Protein AF-A0A4Q4ZV40-F1 (afdb_monomer)

Secondary structure (DSSP, 8-state):
----------------------S-SSS-HHHHHHHHH-TTT---HHHHHHHHHHHHHHHHHHHHHHHHHHHHHHHHHHHHHHHHHHHHHHHHHHHHHHHHHHHHHHHHHHHHHHHHHHHHHHHHHHHHHHHHHHHHHHHHHTSS-EEE-TTT--EEE--SS-SEEE-TTT--EEESSS--

Structure (mmCIF, N/CA/C/O backbone):
data_AF-A0A4Q4ZV40-F1
#
_entry.id   AF-A0A4Q4ZV40-F1
#
loop_
_atom_site.group_PDB
_atom_site.id
_atom_site.type_symbol
_atom_site.label_atom_id
_atom_site.label_alt_id
_atom_site.label_comp_id
_atom_site.label_asym_id
_atom_site.label_entity_id
_atom_site.label_seq_id
_atom_site.pdbx_PDB_ins_code
_atom_site.Cartn_x
_atom_site.Cartn_y
_atom_site.Cartn_z
_atom_site.occupancy
_atom_site.B_iso_or_equiv
_atom_site.auth_seq_id
_atom_site.auth_comp_id
_atom_site.auth_asym_id
_atom_site.auth_atom_id
_atom_site.pdbx_PDB_model_num
ATOM 1 N N . MET A 1 1 ? 81.309 -34.470 -60.841 1.00 40.38 1 MET A N 1
ATOM 2 C CA . MET A 1 1 ? 80.761 -34.974 -62.120 1.00 40.38 1 MET A CA 1
ATOM 3 C C . MET A 1 1 ? 79.857 -33.870 -62.657 1.00 40.38 1 MET A C 1
ATOM 5 O O . MET A 1 1 ? 78.761 -33.722 -62.154 1.00 40.38 1 MET A O 1
ATOM 9 N N . ALA A 1 2 ? 80.341 -32.856 -63.375 1.00 39.78 2 ALA A N 1
ATOM 10 C CA . ALA A 1 2 ? 80.921 -32.890 -64.719 1.00 39.78 2 ALA A CA 1
ATOM 11 C C . ALA A 1 2 ? 80.023 -33.636 -65.720 1.00 39.78 2 ALA A C 1
ATOM 13 O O . ALA A 1 2 ? 80.095 -34.856 -65.804 1.00 39.78 2 ALA A O 1
ATOM 14 N N . ALA A 1 3 ? 79.218 -32.881 -66.470 1.00 41.50 3 ALA A N 1
ATOM 15 C CA . ALA A 1 3 ? 78.830 -33.213 -67.836 1.00 41.50 3 ALA A CA 1
ATOM 16 C C . ALA A 1 3 ? 78.533 -31.905 -68.584 1.00 41.50 3 ALA A C 1
ATOM 18 O O . ALA A 1 3 ? 77.548 -31.215 -68.331 1.00 41.50 3 ALA A O 1
ATOM 19 N N . THR A 1 4 ? 79.467 -31.545 -69.453 1.00 41.47 4 THR A N 1
ATOM 20 C CA . THR A 1 4 ? 79.393 -30.477 -70.442 1.00 41.47 4 THR A CA 1
ATOM 21 C C . THR A 1 4 ? 78.754 -30.985 -71.736 1.00 41.47 4 THR A C 1
ATOM 23 O O . THR A 1 4 ? 78.962 -32.135 -72.111 1.00 41.47 4 THR A O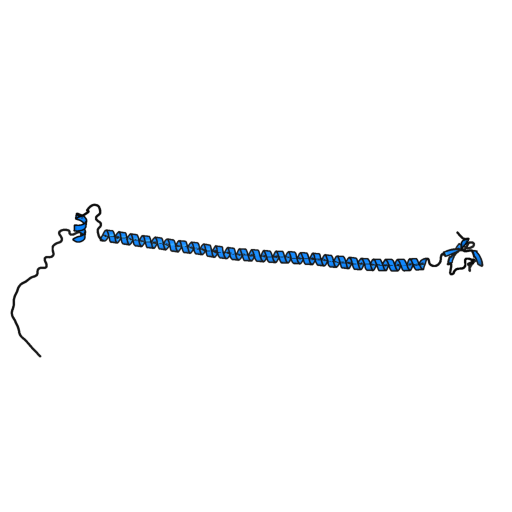 1
ATOM 26 N N . HIS A 1 5 ? 78.088 -30.061 -72.441 1.00 37.94 5 HIS A N 1
ATOM 27 C CA . HIS A 1 5 ? 78.061 -29.849 -73.902 1.00 37.94 5 HIS A CA 1
ATOM 28 C C . HIS A 1 5 ? 76.679 -29.830 -74.563 1.00 37.94 5 HIS A C 1
ATOM 30 O O . HIS A 1 5 ? 75.875 -30.740 -74.414 1.00 37.94 5 HIS A O 1
ATOM 36 N N . GLY A 1 6 ? 76.481 -28.797 -75.393 1.00 36.59 6 GLY A N 1
ATOM 37 C CA . GLY A 1 6 ? 75.431 -28.748 -76.410 1.00 36.59 6 GLY A CA 1
ATOM 38 C C . GLY A 1 6 ? 75.025 -27.329 -76.803 1.00 36.59 6 GLY A C 1
ATOM 39 O O . GLY A 1 6 ? 74.000 -26.835 -76.361 1.00 36.59 6 GLY A O 1
ATOM 40 N N . ARG A 1 7 ? 75.851 -26.659 -77.612 1.00 41.09 7 ARG A N 1
ATOM 41 C CA . ARG A 1 7 ? 75.606 -25.332 -78.206 1.00 41.09 7 ARG A CA 1
ATOM 42 C C . ARG A 1 7 ? 74.766 -25.482 -79.483 1.00 41.09 7 ARG A C 1
ATOM 44 O O . ARG A 1 7 ? 75.042 -26.415 -80.225 1.00 41.09 7 ARG A O 1
ATOM 51 N N . PHE A 1 8 ? 73.876 -24.519 -79.748 1.00 33.66 8 PHE A N 1
ATOM 52 C CA . PHE A 1 8 ? 73.509 -23.894 -81.043 1.00 33.66 8 PHE A CA 1
ATOM 53 C C . PHE A 1 8 ? 72.000 -23.677 -81.203 1.00 33.66 8 PHE A C 1
ATOM 55 O O . PHE A 1 8 ? 71.210 -24.595 -81.037 1.00 33.66 8 PHE A O 1
ATOM 62 N N . GLY A 1 9 ? 71.631 -22.458 -81.605 1.00 36.81 9 GLY A N 1
ATOM 63 C CA . GLY A 1 9 ? 70.280 -22.134 -82.058 1.00 36.81 9 GLY A CA 1
ATOM 64 C C . GLY A 1 9 ? 69.857 -20.726 -81.674 1.00 36.81 9 GLY A C 1
ATOM 65 O O . GLY A 1 9 ? 69.008 -20.543 -80.813 1.00 36.81 9 GLY A O 1
ATOM 66 N N . THR A 1 10 ? 70.471 -19.725 -82.300 1.00 45.34 10 THR A N 1
ATOM 67 C CA . THR A 1 10 ? 69.934 -18.365 -82.360 1.00 45.34 10 THR A CA 1
ATOM 68 C C . THR A 1 10 ? 68.520 -18.404 -82.933 1.00 45.34 10 THR A C 1
ATOM 70 O O . THR A 1 10 ? 68.354 -18.835 -84.073 1.00 45.34 10 THR A O 1
ATOM 73 N N . ASN A 1 11 ? 67.525 -17.886 -82.217 1.00 40.12 11 ASN A N 1
ATOM 74 C CA . ASN A 1 11 ? 66.497 -17.123 -82.907 1.00 40.12 11 ASN A CA 1
ATOM 75 C C . ASN A 1 11 ? 65.969 -15.997 -82.022 1.00 40.12 11 ASN A C 1
ATOM 77 O O . ASN A 1 11 ? 65.335 -16.204 -80.991 1.00 40.12 11 ASN A O 1
ATOM 81 N N . THR A 1 12 ? 66.320 -14.797 -82.459 1.00 46.78 12 THR A N 1
ATOM 82 C CA . THR A 1 12 ? 65.751 -13.512 -82.095 1.00 46.78 12 THR A CA 1
ATOM 83 C C . THR A 1 12 ? 64.242 -13.556 -82.289 1.00 46.78 12 THR A C 1
ATOM 85 O O . THR A 1 12 ? 63.738 -13.467 -83.404 1.00 46.78 12 THR A O 1
ATOM 88 N N . GLY A 1 13 ? 63.528 -13.707 -81.187 1.00 37.66 13 GLY A N 1
ATOM 89 C CA . GLY A 1 13 ? 62.105 -13.450 -81.097 1.00 37.66 13 GLY A CA 1
ATOM 90 C C . GLY A 1 13 ? 61.897 -12.662 -79.826 1.00 37.66 13 GLY A C 1
ATOM 91 O O . GLY A 1 13 ? 61.481 -13.217 -78.814 1.00 37.66 13 GLY A O 1
ATOM 92 N N . THR A 1 14 ? 62.276 -11.385 -79.853 1.00 44.59 14 THR A N 1
ATOM 93 C CA . THR A 1 14 ? 61.714 -10.388 -78.949 1.00 44.59 14 THR A CA 1
ATOM 94 C C . THR A 1 14 ? 60.209 -10.469 -79.142 1.00 44.59 14 THR A C 1
ATOM 96 O O . THR A 1 14 ? 59.660 -9.857 -80.054 1.00 44.59 14 THR A O 1
ATOM 99 N N . ASN A 1 15 ? 59.542 -11.290 -78.328 1.00 44.59 15 ASN A N 1
ATOM 100 C CA . ASN A 1 15 ? 58.106 -11.194 -78.144 1.00 44.59 15 ASN A CA 1
ATOM 101 C C . ASN A 1 15 ? 57.907 -9.938 -77.301 1.00 44.59 15 ASN A C 1
ATOM 103 O O . ASN A 1 15 ? 57.723 -9.981 -76.084 1.00 44.59 15 ASN A O 1
ATOM 107 N N . GLU A 1 16 ? 58.140 -8.818 -77.985 1.00 45.84 16 GLU A N 1
ATOM 108 C CA . GLU A 1 16 ? 57.752 -7.476 -77.634 1.00 45.84 16 GLU A CA 1
ATOM 109 C C . GLU A 1 16 ? 56.272 -7.619 -77.333 1.00 45.84 16 GLU A C 1
ATOM 111 O O . GLU A 1 16 ? 55.424 -7.722 -78.217 1.00 45.84 16 GLU A O 1
ATOM 116 N N . SER A 1 17 ? 55.988 -7.804 -76.047 1.00 48.69 17 SER A N 1
ATOM 117 C CA . SER A 1 17 ? 54.648 -7.662 -75.532 1.00 48.69 17 SER A CA 1
ATOM 118 C C . SER A 1 17 ? 54.341 -6.213 -75.838 1.00 48.69 17 SER A C 1
ATOM 120 O O . SER A 1 17 ? 54.805 -5.333 -75.115 1.00 48.69 17 SER A O 1
ATOM 122 N N . ILE A 1 18 ? 53.702 -5.973 -76.987 1.00 48.16 18 ILE A N 1
ATOM 123 C CA . ILE A 1 18 ? 53.129 -4.688 -77.343 1.00 48.16 18 ILE A CA 1
ATOM 124 C C . ILE A 1 18 ? 52.239 -4.383 -76.148 1.00 48.16 18 ILE A C 1
ATOM 126 O O . ILE A 1 18 ? 51.153 -4.944 -76.003 1.00 48.16 18 ILE A O 1
ATOM 130 N N . ARG A 1 19 ? 52.755 -3.573 -75.218 1.00 52.62 19 ARG A N 1
ATOM 131 C CA . ARG A 1 19 ? 51.913 -2.822 -74.310 1.00 52.62 19 ARG A CA 1
ATOM 132 C C . ARG A 1 19 ? 51.100 -1.986 -75.273 1.00 52.62 19 ARG A C 1
ATOM 134 O O . ARG A 1 19 ? 51.622 -1.032 -75.835 1.00 52.62 19 ARG A O 1
ATOM 141 N N . LEU A 1 20 ? 49.888 -2.453 -75.565 1.00 56.03 20 LEU A N 1
ATOM 142 C CA . LEU A 1 20 ? 48.830 -1.618 -76.093 1.00 56.03 20 LEU A CA 1
ATOM 143 C C . LEU A 1 20 ? 48.801 -0.424 -75.146 1.00 56.03 20 LEU A C 1
ATOM 145 O O . LEU A 1 20 ? 48.359 -0.552 -74.007 1.00 56.03 20 LEU A O 1
ATOM 149 N N . GLU A 1 21 ? 49.434 0.666 -75.569 1.00 57.00 21 GLU A N 1
ATOM 150 C CA . GLU A 1 21 ? 49.345 1.943 -74.887 1.00 57.00 21 GLU A CA 1
ATOM 151 C C . GLU A 1 21 ? 47.857 2.265 -74.861 1.00 57.00 21 GLU A C 1
ATOM 153 O O . GLU A 1 21 ? 47.213 2.408 -75.903 1.00 57.00 21 GLU A O 1
ATOM 158 N N . SER A 1 22 ? 47.289 2.226 -73.660 1.00 53.25 22 SER A N 1
ATOM 159 C CA . SER A 1 22 ? 45.897 2.555 -73.416 1.00 53.25 22 SER A CA 1
ATOM 160 C C . SER A 1 22 ? 45.656 3.964 -73.945 1.00 53.25 22 SER A C 1
ATOM 162 O O . SER A 1 22 ? 46.262 4.920 -73.474 1.00 53.25 22 SER A O 1
ATOM 164 N N . TRP A 1 23 ? 44.795 4.099 -74.958 1.00 66.88 23 TRP A N 1
ATOM 165 C CA . TRP A 1 23 ? 44.481 5.398 -75.568 1.00 66.88 23 TRP A CA 1
ATOM 166 C C . TRP A 1 23 ? 43.712 6.328 -74.608 1.00 66.88 23 TRP A C 1
ATOM 168 O O . TRP A 1 23 ? 43.606 7.530 -74.842 1.00 66.88 23 TRP A O 1
ATOM 178 N N . HIS A 1 24 ? 43.216 5.774 -73.502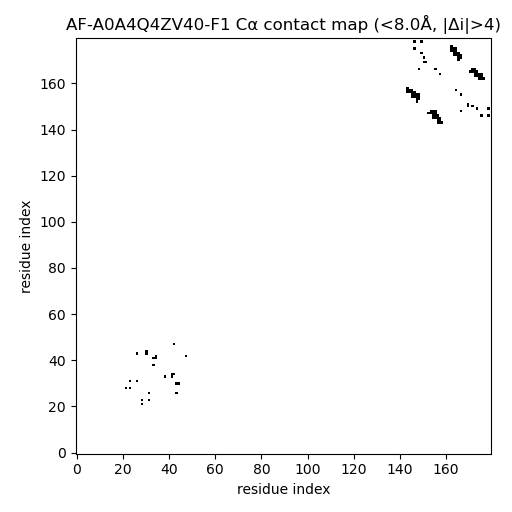 1.00 61.69 24 HIS A N 1
ATOM 179 C CA . HIS A 1 24 ? 42.689 6.493 -72.353 1.00 61.69 24 HIS A CA 1
ATOM 180 C C . HIS A 1 24 ? 43.605 6.240 -71.139 1.00 61.69 24 HIS A C 1
ATOM 182 O O . HIS A 1 24 ? 43.790 5.107 -70.705 1.00 61.69 24 HIS A O 1
ATOM 188 N N . ASP A 1 25 ? 44.190 7.301 -70.583 1.00 64.88 25 ASP A N 1
ATOM 189 C CA . ASP A 1 25 ? 45.096 7.209 -69.422 1.00 64.88 25 ASP A CA 1
ATOM 190 C C . ASP A 1 25 ? 44.352 7.213 -68.073 1.00 64.88 25 ASP A C 1
ATOM 192 O O . ASP A 1 25 ? 44.915 6.848 -67.044 1.00 64.88 25 ASP A O 1
ATOM 196 N N . GLU A 1 26 ? 43.084 7.634 -68.059 1.00 68.12 26 GLU A N 1
ATOM 197 C CA . GLU A 1 26 ? 42.333 7.905 -66.822 1.00 68.12 26 GLU A CA 1
ATOM 198 C C . GLU A 1 26 ? 41.391 6.768 -66.395 1.00 68.12 26 GLU A C 1
ATOM 200 O O . GLU A 1 26 ? 40.908 6.771 -65.264 1.00 68.12 26 GLU A O 1
ATOM 205 N N . TYR A 1 27 ? 41.155 5.790 -67.274 1.00 74.50 27 TYR A N 1
ATOM 206 C CA . TYR A 1 27 ? 40.227 4.677 -67.055 1.00 74.50 27 TYR A CA 1
ATOM 207 C C . TYR A 1 27 ? 40.857 3.356 -67.478 1.00 74.50 27 TYR A C 1
ATOM 209 O O . TYR A 1 27 ? 41.731 3.323 -68.346 1.00 74.50 27 TYR A O 1
ATOM 217 N N . THR A 1 28 ? 40.400 2.252 -66.895 1.00 81.06 28 THR A N 1
ATOM 218 C CA . THR A 1 28 ? 40.688 0.929 -67.465 1.00 81.06 28 THR A CA 1
ATOM 219 C C . THR A 1 28 ? 39.939 0.749 -68.794 1.00 81.06 28 THR A C 1
ATOM 221 O O . THR A 1 28 ? 38.965 1.455 -69.057 1.00 81.06 28 THR A O 1
ATOM 224 N N . CYS A 1 29 ? 40.384 -0.169 -69.664 1.00 79.56 29 CYS A N 1
ATOM 225 C CA . CYS A 1 29 ? 39.727 -0.389 -70.966 1.00 79.56 29 CYS A CA 1
ATOM 226 C C . CYS A 1 29 ? 38.240 -0.731 -70.808 1.00 79.56 29 CYS A C 1
ATOM 228 O O . CYS A 1 29 ? 37.404 -0.194 -71.527 1.00 79.56 29 CYS A O 1
ATOM 230 N N . ASP A 1 30 ? 37.912 -1.534 -69.798 1.00 79.62 30 ASP A N 1
ATOM 231 C CA . ASP A 1 30 ? 36.541 -1.952 -69.502 1.00 79.62 30 ASP A CA 1
ATOM 232 C C . ASP A 1 30 ? 35.676 -0.791 -68.962 1.00 79.62 30 ASP A C 1
ATOM 234 O O . ASP A 1 30 ? 3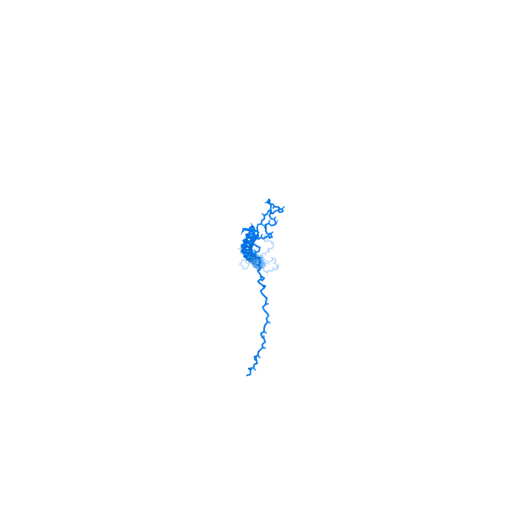4.485 -0.679 -69.278 1.00 79.62 30 ASP A O 1
ATOM 238 N N . GLU A 1 31 ? 36.270 0.118 -68.181 1.00 83.50 31 GLU A N 1
ATOM 239 C CA . GLU A 1 31 ? 35.614 1.348 -67.723 1.00 83.50 31 GLU A CA 1
ATOM 240 C C . GLU A 1 31 ? 35.368 2.324 -68.885 1.00 83.50 31 GLU A C 1
ATOM 242 O O . GLU A 1 31 ? 34.281 2.889 -68.995 1.00 83.50 31 GLU A O 1
ATOM 247 N N . TYR A 1 32 ? 36.337 2.494 -69.787 1.00 79.88 32 TYR A N 1
ATOM 248 C CA . TYR A 1 32 ? 36.182 3.368 -70.951 1.00 79.88 32 TYR A CA 1
ATOM 249 C C . TYR A 1 32 ? 35.125 2.844 -71.938 1.00 79.88 32 TYR A C 1
ATOM 251 O O . TYR A 1 32 ? 34.283 3.614 -72.402 1.00 79.88 32 TYR A O 1
ATOM 259 N N . ASP A 1 33 ? 35.094 1.535 -72.197 1.00 83.19 33 ASP A N 1
ATOM 260 C CA . ASP A 1 33 ? 34.065 0.908 -73.035 1.00 83.19 33 ASP A CA 1
ATOM 261 C C . ASP A 1 33 ? 32.661 1.076 -72.432 1.00 83.19 33 ASP A C 1
ATOM 263 O O . ASP A 1 33 ? 31.701 1.391 -73.140 1.00 83.19 33 ASP A O 1
ATOM 267 N N . SER A 1 34 ? 32.538 0.958 -71.108 1.00 83.06 34 SER A N 1
ATOM 268 C CA . SER A 1 34 ? 31.277 1.201 -70.396 1.00 83.06 34 SER A CA 1
ATOM 269 C C . SER A 1 34 ? 30.825 2.665 -70.491 1.00 83.06 34 SER A C 1
ATOM 271 O O . SER A 1 34 ? 29.631 2.936 -70.635 1.00 83.06 34 SER A O 1
ATOM 273 N N . PHE A 1 35 ? 31.766 3.614 -70.468 1.00 84.81 35 PHE A N 1
ATOM 274 C CA . PHE A 1 35 ? 31.484 5.036 -70.670 1.00 84.81 35 PHE A CA 1
ATOM 275 C C . PHE A 1 35 ? 30.965 5.334 -72.081 1.00 84.81 35 PHE A C 1
ATOM 277 O O . PHE A 1 35 ? 30.044 6.132 -72.233 1.00 84.81 35 PHE A O 1
ATOM 284 N N . LEU A 1 36 ? 31.502 4.679 -73.115 1.00 84.56 36 LEU A N 1
ATOM 285 C CA . LEU A 1 36 ? 31.035 4.863 -74.494 1.00 84.56 36 LEU A CA 1
ATOM 286 C C . LEU A 1 36 ? 29.613 4.327 -74.725 1.00 84.56 36 LEU A C 1
ATOM 288 O O . LEU A 1 36 ? 28.896 4.858 -75.575 1.00 84.56 36 LEU A O 1
ATOM 292 N N . VAL A 1 37 ? 29.201 3.295 -73.983 1.00 88.06 37 VAL A N 1
ATOM 293 C CA . VAL A 1 37 ? 27.855 2.705 -74.078 1.00 88.06 37 VAL A CA 1
ATOM 294 C C . VAL A 1 37 ? 26.793 3.597 -73.428 1.00 88.06 37 VAL A C 1
ATOM 296 O O . VAL A 1 37 ? 25.715 3.760 -74.002 1.00 88.06 37 VAL A O 1
ATOM 299 N N . ASP A 1 38 ? 27.078 4.189 -72.265 1.00 84.88 38 ASP A N 1
ATOM 300 C CA . ASP A 1 38 ? 26.156 5.106 -71.580 1.00 84.88 38 ASP A CA 1
ATOM 301 C C . ASP A 1 38 ? 26.906 6.230 -70.837 1.00 84.88 38 ASP A C 1
ATOM 303 O O . ASP A 1 38 ? 27.147 6.145 -69.628 1.00 84.88 38 ASP A O 1
ATOM 307 N N . PRO A 1 39 ? 27.244 7.327 -71.539 1.00 86.06 39 PRO A N 1
ATOM 308 C CA . PRO A 1 39 ? 27.997 8.431 -70.950 1.00 86.06 39 PRO A CA 1
ATOM 309 C C . PRO A 1 39 ? 27.246 9.184 -69.845 1.00 86.06 39 PRO A C 1
ATOM 311 O O . PRO A 1 39 ? 27.869 9.879 -69.045 1.00 86.06 39 PRO A O 1
ATOM 314 N N . LEU A 1 40 ? 25.909 9.110 -69.819 1.00 85.19 40 LEU A N 1
ATOM 315 C CA . LEU A 1 40 ? 25.088 9.865 -68.867 1.00 85.19 40 LEU A CA 1
ATOM 316 C C . LEU A 1 40 ? 24.944 9.148 -67.524 1.00 85.19 40 LEU A C 1
ATOM 318 O O . LEU A 1 40 ? 24.718 9.808 -66.511 1.00 85.19 40 LEU A O 1
ATOM 322 N N . ASN A 1 41 ? 25.075 7.822 -67.514 1.00 85.62 41 ASN A N 1
ATOM 323 C CA . ASN A 1 41 ? 24.940 7.000 -66.314 1.00 85.62 41 ASN A CA 1
ATOM 324 C C . ASN A 1 41 ? 26.233 6.257 -65.937 1.00 85.62 41 ASN A C 1
ATOM 326 O O . ASN A 1 41 ? 26.224 5.397 -65.054 1.00 85.62 41 ASN A O 1
ATOM 330 N N . PHE A 1 42 ? 27.348 6.570 -66.596 1.00 87.06 42 PHE A N 1
ATOM 331 C CA . PHE A 1 42 ? 28.637 5.963 -66.301 1.00 87.06 42 PHE A CA 1
ATOM 332 C C . PHE A 1 42 ? 29.097 6.269 -64.871 1.00 87.06 42 PHE A C 1
ATOM 334 O O . PHE A 1 42 ? 29.044 7.407 -64.401 1.00 87.06 42 PHE A O 1
ATOM 341 N N . ARG A 1 43 ? 29.587 5.237 -64.183 1.00 83.06 43 ARG A N 1
ATOM 342 C CA . ARG A 1 43 ? 30.183 5.334 -62.849 1.00 83.06 43 ARG A CA 1
ATOM 343 C C . ARG A 1 43 ? 31.479 4.550 -62.866 1.00 83.06 43 ARG A C 1
ATOM 345 O O . ARG A 1 43 ? 31.460 3.369 -63.201 1.00 83.06 43 ARG A O 1
ATOM 352 N N . SER A 1 44 ? 32.575 5.192 -62.476 1.00 86.62 44 SER A N 1
ATOM 353 C CA . SER A 1 44 ? 33.847 4.487 -62.330 1.00 86.62 44 SER A CA 1
ATOM 354 C C . SER A 1 44 ? 33.782 3.482 -61.183 1.00 86.62 44 SER A C 1
ATOM 356 O O . SER A 1 44 ? 33.012 3.650 -60.227 1.00 86.62 44 SER A O 1
ATOM 358 N N . GLU A 1 45 ? 34.631 2.460 -61.228 1.00 84.31 45 GLU A N 1
ATOM 359 C CA . GLU A 1 45 ? 34.736 1.478 -60.149 1.00 84.31 45 GLU A CA 1
ATOM 360 C C . GLU A 1 45 ? 35.081 2.158 -58.819 1.00 84.31 45 GLU A C 1
ATOM 362 O O . GLU A 1 45 ? 34.518 1.834 -57.771 1.00 84.31 45 GLU A O 1
ATOM 367 N N . ALA A 1 46 ? 35.938 3.182 -58.867 1.00 85.94 46 ALA A N 1
ATOM 368 C CA . ALA A 1 46 ? 36.287 3.993 -57.708 1.00 85.94 46 ALA A CA 1
ATOM 369 C C . ALA A 1 46 ? 35.076 4.742 -57.119 1.00 85.94 46 ALA A C 1
ATOM 371 O O . ALA A 1 46 ? 34.976 4.870 -55.897 1.00 85.94 46 ALA A O 1
ATOM 372 N N . GLN A 1 47 ? 34.152 5.229 -57.955 1.00 87.88 47 GLN A N 1
ATOM 373 C CA . GLN A 1 47 ? 32.929 5.884 -57.489 1.00 87.88 47 GLN A CA 1
ATOM 374 C C . GLN A 1 47 ? 31.972 4.876 -56.841 1.00 87.88 47 GLN A C 1
ATOM 376 O O . GLN A 1 47 ? 31.479 5.123 -55.742 1.00 87.88 47 GLN A O 1
ATOM 381 N N . ILE A 1 48 ? 31.767 3.717 -57.470 1.00 88.94 48 ILE A N 1
ATOM 382 C CA . ILE A 1 48 ? 30.920 2.645 -56.928 1.00 88.94 48 ILE A CA 1
ATOM 383 C C . ILE A 1 48 ? 31.468 2.154 -55.582 1.00 88.94 48 ILE A C 1
ATOM 385 O O . ILE A 1 48 ? 30.710 2.004 -54.624 1.00 88.94 48 ILE A O 1
ATOM 389 N N . ALA A 1 49 ? 32.784 1.953 -55.478 1.00 91.19 49 ALA A N 1
ATOM 390 C CA . ALA A 1 49 ? 33.430 1.505 -54.249 1.00 91.19 49 ALA A CA 1
ATOM 391 C C . ALA A 1 49 ? 33.284 2.520 -53.103 1.00 91.19 49 ALA A C 1
ATOM 393 O O . ALA A 1 49 ? 33.006 2.126 -51.970 1.00 91.19 49 ALA A O 1
ATOM 394 N N . ARG A 1 50 ? 33.426 3.824 -53.386 1.00 93.38 50 ARG A N 1
ATOM 395 C CA . ARG A 1 50 ? 33.214 4.889 -52.389 1.00 93.38 50 ARG A CA 1
ATOM 396 C C . ARG A 1 50 ? 31.781 4.915 -51.887 1.00 93.38 50 ARG A C 1
ATOM 398 O O . ARG A 1 50 ? 31.557 4.927 -50.684 1.00 93.38 50 ARG A O 1
ATOM 405 N N . GLU A 1 51 ? 30.815 4.858 -52.792 1.00 94.25 51 GLU A N 1
ATOM 406 C CA . GLU A 1 51 ? 29.405 4.864 -52.414 1.00 94.25 51 GLU A CA 1
ATOM 407 C C . GLU A 1 51 ? 28.997 3.607 -51.644 1.00 94.25 51 GLU A C 1
ATOM 409 O O . GLU A 1 51 ? 28.193 3.690 -50.716 1.00 94.25 51 GLU A O 1
ATOM 414 N N . ALA A 1 52 ? 29.565 2.450 -51.994 1.00 95.50 52 ALA A N 1
ATOM 415 C CA . ALA A 1 52 ? 29.371 1.213 -51.248 1.00 95.50 52 ALA A CA 1
ATOM 416 C C . ALA A 1 52 ? 29.959 1.310 -49.831 1.00 95.50 52 ALA A C 1
ATOM 418 O O . ALA A 1 52 ? 29.308 0.885 -48.877 1.00 95.50 52 ALA A O 1
ATOM 419 N N . ALA A 1 53 ? 31.143 1.913 -49.675 1.00 96.31 53 ALA A N 1
ATOM 420 C CA . ALA A 1 53 ? 31.744 2.168 -48.367 1.00 96.31 53 ALA A CA 1
ATOM 421 C C . ALA A 1 53 ? 30.893 3.142 -47.533 1.00 96.31 53 ALA A C 1
ATOM 423 O O . ALA A 1 53 ? 30.536 2.831 -46.402 1.00 96.31 53 ALA A O 1
ATOM 424 N N . GLU A 1 54 ? 30.457 4.260 -48.117 1.00 96.44 54 GLU A N 1
ATOM 425 C CA . GLU A 1 54 ? 29.564 5.221 -47.455 1.00 96.44 54 GLU A CA 1
ATOM 426 C C . GLU A 1 54 ? 28.196 4.614 -47.101 1.00 96.44 54 GLU A C 1
ATOM 428 O O . GLU A 1 54 ? 27.558 5.001 -46.120 1.00 96.44 54 GLU A O 1
ATOM 433 N N . ALA A 1 55 ? 27.687 3.681 -47.909 1.00 96.94 55 ALA A N 1
ATOM 434 C CA . ALA A 1 55 ? 26.469 2.941 -47.593 1.00 96.94 55 ALA A CA 1
ATOM 435 C C . ALA A 1 55 ? 26.683 1.971 -46.420 1.00 96.94 55 ALA A C 1
ATOM 437 O O . ALA A 1 55 ? 25.814 1.876 -45.551 1.00 96.94 55 ALA A O 1
ATOM 438 N N . ALA A 1 56 ? 27.833 1.294 -46.364 1.00 97.19 56 ALA A N 1
ATOM 439 C CA . ALA A 1 56 ? 28.195 0.420 -45.253 1.00 97.19 56 ALA A CA 1
ATOM 440 C C . ALA A 1 56 ? 28.370 1.204 -43.941 1.00 97.19 56 ALA A C 1
ATOM 442 O O . ALA A 1 56 ? 27.824 0.792 -42.917 1.00 97.19 56 ALA A O 1
ATOM 443 N N . ASP A 1 57 ? 29.036 2.360 -43.979 1.00 97.25 57 ASP A N 1
ATOM 444 C CA . ASP A 1 57 ? 29.207 3.236 -42.814 1.0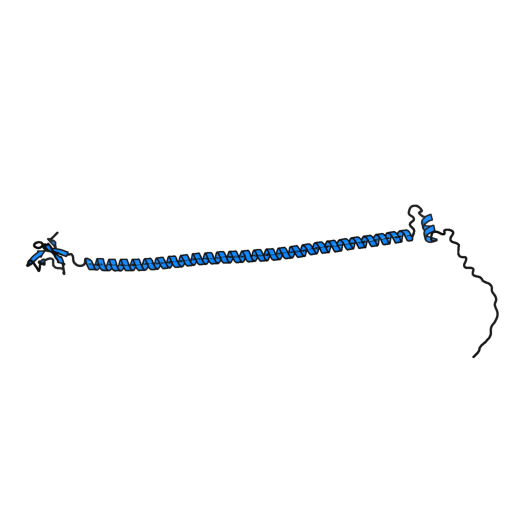0 97.25 57 ASP A CA 1
ATOM 445 C C . ASP A 1 57 ? 27.854 3.717 -42.274 1.00 97.25 57 ASP A C 1
ATOM 447 O O . ASP A 1 57 ? 27.577 3.598 -41.080 1.00 97.25 57 ASP A O 1
ATOM 451 N N . ARG A 1 58 ? 26.951 4.161 -43.161 1.00 97.62 58 ARG A N 1
ATOM 452 C CA . ARG A 1 58 ? 25.579 4.537 -42.777 1.00 97.62 58 ARG A CA 1
ATOM 453 C C . ARG A 1 58 ? 24.817 3.383 -42.127 1.00 97.62 58 ARG A C 1
ATOM 455 O O . ARG A 1 58 ? 24.156 3.589 -41.112 1.00 97.62 58 ARG A O 1
ATOM 462 N N . ALA A 1 59 ? 24.924 2.175 -42.680 1.00 97.75 59 ALA A N 1
ATOM 463 C CA . ALA A 1 59 ? 24.269 0.997 -42.118 1.00 97.75 59 ALA A CA 1
ATOM 464 C C . ALA A 1 59 ? 24.802 0.652 -40.716 1.00 97.75 59 ALA A C 1
ATOM 466 O O . ALA A 1 59 ? 24.027 0.285 -39.831 1.00 97.75 59 ALA A O 1
ATOM 467 N N . MET A 1 60 ? 26.110 0.804 -40.495 1.00 97.69 60 MET A N 1
ATOM 468 C CA . MET A 1 60 ? 26.734 0.599 -39.187 1.00 97.69 60 MET A CA 1
ATOM 469 C C . MET A 1 60 ? 26.297 1.652 -38.163 1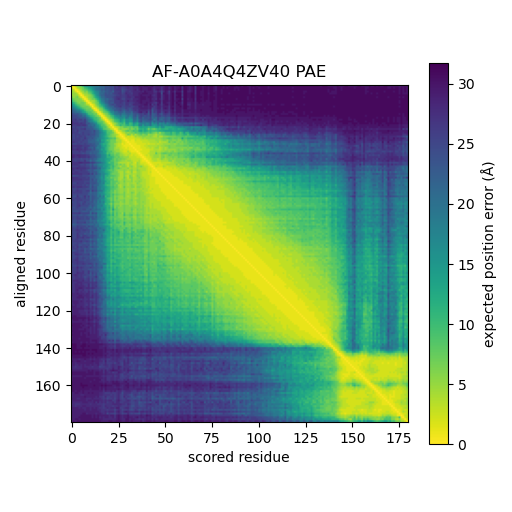.00 97.69 60 MET A C 1
ATOM 471 O O . MET A 1 60 ? 25.976 1.297 -37.026 1.00 97.69 60 MET A O 1
ATOM 475 N N . ASP A 1 61 ? 26.232 2.923 -38.558 1.00 98.00 61 ASP A N 1
ATOM 476 C CA . ASP A 1 61 ? 25.745 4.007 -37.700 1.00 98.00 61 ASP A CA 1
ATOM 477 C C . ASP A 1 61 ? 24.276 3.811 -37.307 1.00 98.00 61 ASP A C 1
ATOM 479 O O . ASP A 1 61 ? 23.908 3.992 -36.142 1.00 98.00 61 ASP A O 1
ATOM 483 N N . ASP A 1 62 ? 23.431 3.396 -38.250 1.00 98.19 62 ASP A N 1
ATOM 484 C CA . ASP A 1 62 ? 22.023 3.114 -37.975 1.00 98.19 62 ASP A CA 1
ATOM 485 C C . ASP A 1 62 ? 21.855 1.913 -37.038 1.00 98.19 62 ASP A C 1
ATOM 487 O O . ASP A 1 62 ? 21.046 1.969 -36.108 1.00 98.19 62 ASP A O 1
ATOM 491 N N . LEU A 1 63 ? 22.656 0.856 -37.210 1.00 97.88 63 LEU A N 1
ATOM 492 C CA . LEU A 1 63 ? 22.664 -0.277 -36.285 1.00 97.88 63 LEU A CA 1
ATOM 493 C C . LEU A 1 63 ? 23.092 0.156 -34.879 1.00 97.88 63 LEU A C 1
ATOM 495 O O . LEU A 1 63 ? 22.468 -0.235 -33.892 1.00 97.88 63 LEU A O 1
ATOM 499 N N . ARG A 1 64 ? 24.124 0.998 -34.772 1.00 97.94 64 ARG A N 1
ATOM 500 C CA . ARG A 1 64 ? 24.578 1.529 -33.484 1.00 97.94 64 ARG A CA 1
ATOM 501 C C . ARG A 1 64 ? 23.478 2.322 -32.782 1.00 97.94 64 ARG A C 1
ATOM 503 O O . ARG A 1 64 ? 23.247 2.101 -31.596 1.00 97.94 64 ARG A O 1
ATOM 510 N N . ARG A 1 65 ? 22.765 3.189 -33.505 1.00 98.25 65 ARG A N 1
ATOM 511 C CA . ARG A 1 65 ? 21.615 3.926 -32.955 1.00 98.25 65 ARG A CA 1
ATOM 512 C C . ARG A 1 65 ? 20.534 2.977 -32.450 1.00 98.25 65 ARG A C 1
ATOM 514 O O . ARG A 1 65 ? 20.032 3.166 -31.351 1.00 98.25 65 ARG A O 1
ATOM 521 N N . GLN A 1 66 ? 20.215 1.926 -33.205 1.00 98.00 66 GLN A N 1
ATOM 522 C CA . GLN A 1 66 ? 19.231 0.927 -32.776 1.00 98.00 66 GLN A CA 1
ATOM 523 C C . GLN A 1 66 ? 19.654 0.205 -31.492 1.00 98.00 66 GLN A C 1
ATOM 525 O O . GLN A 1 66 ? 18.817 -0.008 -30.616 1.00 98.00 66 GLN A O 1
ATOM 530 N N . ILE A 1 67 ? 20.938 -0.140 -31.359 1.00 98.19 67 ILE A N 1
ATOM 531 C CA . ILE A 1 67 ? 21.479 -0.748 -30.137 1.00 98.19 67 ILE A CA 1
ATOM 532 C C . ILE A 1 67 ? 21.332 0.219 -28.959 1.00 98.19 67 ILE A C 1
ATOM 534 O O . ILE A 1 67 ? 20.757 -0.149 -27.938 1.00 98.19 67 ILE A O 1
ATOM 538 N N . GLU A 1 68 ? 21.781 1.466 -29.111 1.00 98.06 68 GLU A N 1
ATOM 539 C CA . GLU A 1 68 ? 21.686 2.480 -28.055 1.00 98.06 68 GLU A CA 1
ATOM 540 C C . GLU A 1 68 ? 20.222 2.752 -27.660 1.00 98.06 68 GLU A C 1
ATOM 542 O O . GLU A 1 68 ? 19.909 2.946 -26.484 1.00 98.06 68 GLU A O 1
ATOM 547 N N . ASP A 1 69 ? 19.298 2.768 -28.620 1.00 98.31 69 ASP A N 1
ATOM 548 C CA . ASP A 1 69 ? 17.865 2.952 -28.378 1.00 98.31 69 ASP A CA 1
ATOM 549 C C . ASP A 1 69 ? 17.268 1.768 -27.610 1.00 98.31 69 ASP A C 1
ATOM 551 O O . ASP A 1 69 ? 16.533 1.972 -26.638 1.00 98.31 69 ASP A O 1
ATOM 555 N N . ALA A 1 70 ? 17.624 0.542 -28.000 1.00 98.19 70 ALA A N 1
ATOM 556 C CA . ALA A 1 70 ? 17.202 -0.678 -27.324 1.00 98.19 70 ALA A CA 1
ATOM 557 C C . ALA A 1 70 ? 17.737 -0.745 -25.886 1.00 98.19 70 ALA A C 1
ATOM 559 O O . ALA A 1 70 ? 16.990 -1.074 -24.964 1.00 98.19 70 ALA A O 1
ATOM 560 N N . GLU A 1 71 ? 18.997 -0.368 -25.658 1.00 98.25 71 GLU A N 1
ATOM 561 C CA . GLU A 1 71 ? 19.587 -0.293 -24.317 1.00 98.25 71 GLU A CA 1
ATOM 562 C C . GLU A 1 71 ? 18.854 0.717 -23.426 1.00 98.25 71 GLU A C 1
ATOM 564 O O . GLU A 1 71 ? 18.548 0.421 -22.266 1.00 98.25 71 GLU A O 1
ATOM 569 N N . ARG A 1 72 ? 18.508 1.896 -23.965 1.00 98.44 72 ARG A N 1
ATOM 570 C CA . ARG A 1 72 ? 17.717 2.892 -23.225 1.00 98.44 72 ARG A CA 1
ATOM 571 C C . ARG A 1 72 ? 16.331 2.362 -22.878 1.00 98.44 72 ARG A C 1
ATOM 573 O O . ARG A 1 72 ? 15.900 2.505 -21.733 1.00 98.44 72 ARG A O 1
ATOM 580 N N . GLN A 1 73 ? 15.647 1.732 -23.833 1.00 98.12 73 GLN A N 1
ATOM 581 C CA . GLN A 1 73 ? 14.336 1.118 -23.604 1.00 98.12 73 GLN A CA 1
ATOM 582 C C . GLN A 1 73 ? 14.405 0.049 -22.514 1.00 98.12 73 GLN A C 1
ATOM 584 O O . GLN A 1 73 ? 13.642 0.103 -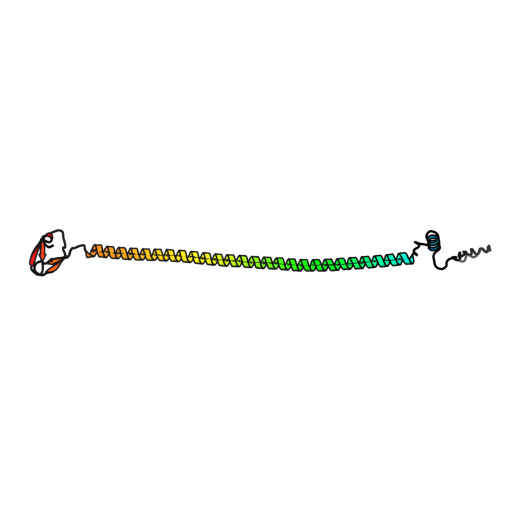21.549 1.00 98.12 73 GLN A O 1
ATOM 589 N N . PHE A 1 74 ? 15.381 -0.851 -22.600 1.00 98.31 74 PHE A N 1
ATOM 590 C CA . PHE A 1 74 ? 15.603 -1.886 -21.599 1.00 98.31 74 PHE A CA 1
ATOM 591 C C . PHE A 1 74 ? 15.882 -1.299 -20.205 1.00 98.31 74 PHE A C 1
ATOM 593 O O . PHE A 1 74 ? 15.330 -1.759 -19.201 1.00 98.31 74 PHE A O 1
ATOM 600 N N . GLY A 1 75 ? 16.675 -0.226 -20.125 1.00 98.19 75 GLY A N 1
ATOM 601 C CA . GLY A 1 75 ? 16.906 0.508 -18.881 1.00 98.19 75 GLY A CA 1
ATOM 602 C C . GLY A 1 75 ? 15.612 1.049 -18.260 1.00 98.19 75 GLY A C 1
ATOM 603 O O . GLY A 1 75 ? 15.379 0.875 -17.057 1.00 98.19 75 GLY A O 1
ATOM 604 N N . TYR A 1 76 ? 14.731 1.648 -19.069 1.00 97.50 76 TYR A N 1
ATOM 605 C CA . TYR A 1 76 ? 13.415 2.098 -18.607 1.00 97.50 76 TYR A CA 1
ATOM 606 C C . TYR A 1 76 ? 12.537 0.939 -18.130 1.00 97.50 76 TYR A C 1
ATOM 608 O O . TYR A 1 76 ? 11.877 1.056 -17.094 1.00 97.50 76 TYR A O 1
ATOM 616 N N . GLU A 1 77 ? 12.549 -0.192 -18.831 1.00 97.94 77 GLU A N 1
ATOM 617 C CA . GLU A 1 77 ? 11.781 -1.376 -18.448 1.00 97.94 77 GLU A CA 1
ATOM 618 C C . GLU A 1 77 ? 12.229 -1.957 -17.105 1.00 97.94 77 GLU A C 1
ATOM 620 O O . GLU A 1 77 ? 11.376 -2.271 -16.267 1.00 97.94 77 GLU A O 1
ATOM 625 N N . ILE A 1 78 ? 13.540 -2.045 -16.853 1.00 98.56 78 ILE A N 1
ATOM 626 C CA . ILE A 1 78 ? 14.089 -2.479 -15.560 1.00 98.56 78 ILE A CA 1
ATOM 627 C C . ILE A 1 78 ? 13.615 -1.555 -14.437 1.00 98.56 78 ILE A C 1
ATOM 629 O O . ILE A 1 78 ? 13.124 -2.031 -13.407 1.00 98.56 78 ILE A O 1
ATOM 633 N N . LEU A 1 79 ? 13.738 -0.238 -14.625 1.00 97.94 79 LEU A N 1
ATOM 634 C CA . LEU A 1 79 ? 13.320 0.747 -13.626 1.00 97.94 79 LEU A CA 1
ATOM 635 C C . LEU A 1 79 ? 11.818 0.647 -13.345 1.00 97.94 79 LEU A C 1
ATOM 637 O O . LEU A 1 79 ? 11.410 0.573 -12.184 1.00 97.94 79 LEU A O 1
ATOM 641 N N . ALA A 1 80 ? 10.997 0.567 -14.392 1.00 97.88 80 ALA A N 1
ATOM 642 C CA . ALA A 1 80 ? 9.554 0.417 -14.262 1.00 97.88 80 ALA A CA 1
ATOM 643 C C . ALA A 1 80 ? 9.177 -0.914 -13.587 1.00 97.88 80 ALA A C 1
ATOM 645 O O . ALA A 1 80 ? 8.278 -0.953 -12.747 1.00 97.88 80 ALA A O 1
ATOM 646 N N . SER A 1 81 ? 9.877 -2.006 -13.903 1.00 98.06 81 SER A N 1
ATOM 647 C CA . SER A 1 81 ? 9.691 -3.310 -13.256 1.00 98.06 81 SER A CA 1
ATOM 648 C C . SER A 1 81 ? 9.983 -3.242 -11.758 1.00 98.06 81 SER A C 1
ATOM 650 O O . SER A 1 81 ? 9.171 -3.689 -10.943 1.00 98.06 81 SER A O 1
ATOM 652 N N . ARG A 1 82 ? 11.088 -2.591 -11.376 1.00 98.12 82 ARG A N 1
ATOM 653 C CA . ARG A 1 82 ? 11.443 -2.367 -9.972 1.00 98.12 82 ARG A CA 1
ATOM 654 C C . ARG A 1 82 ? 10.394 -1.527 -9.244 1.00 98.12 82 ARG A C 1
ATOM 656 O O . ARG A 1 82 ? 9.957 -1.922 -8.166 1.00 98.12 82 ARG A O 1
ATOM 663 N N . GLN A 1 83 ? 9.948 -0.424 -9.842 1.00 97.56 83 GLN A N 1
ATOM 664 C CA . GLN A 1 83 ? 8.902 0.427 -9.265 1.00 97.56 83 GLN A CA 1
ATOM 665 C C . GLN A 1 83 ? 7.588 -0.337 -9.069 1.00 97.56 83 GLN A C 1
ATOM 667 O O . GLN A 1 83 ? 6.971 -0.232 -8.011 1.00 97.56 83 GLN A O 1
ATOM 672 N N . ARG A 1 84 ? 7.178 -1.164 -10.042 1.00 98.00 84 ARG A N 1
ATOM 673 C CA . ARG A 1 84 ? 5.998 -2.035 -9.903 1.00 98.00 84 ARG A CA 1
ATOM 674 C C . ARG A 1 84 ? 6.162 -3.025 -8.753 1.00 98.00 84 ARG A C 1
ATOM 676 O O . ARG A 1 84 ? 5.246 -3.177 -7.950 1.00 98.00 84 ARG A O 1
ATOM 683 N N . ALA A 1 85 ? 7.321 -3.673 -8.639 1.00 98.00 85 ALA A N 1
ATOM 684 C CA . ALA A 1 85 ? 7.592 -4.609 -7.552 1.00 98.00 85 ALA A CA 1
ATOM 685 C C . ALA A 1 85 ? 7.561 -3.924 -6.172 1.00 98.00 85 ALA A C 1
ATOM 687 O O . ALA A 1 85 ? 6.999 -4.469 -5.222 1.00 98.00 85 ALA A O 1
ATOM 688 N N . GLU A 1 86 ? 8.121 -2.719 -6.054 1.00 98.12 86 GLU A N 1
ATOM 689 C CA . GLU A 1 86 ? 8.072 -1.918 -4.826 1.00 98.12 86 GLU A CA 1
ATOM 690 C C . GLU A 1 86 ? 6.639 -1.470 -4.496 1.00 98.12 86 GLU A C 1
ATOM 692 O O . GLU A 1 86 ? 6.203 -1.624 -3.354 1.00 98.12 86 GLU A O 1
ATOM 697 N N . ALA A 1 87 ? 5.867 -1.020 -5.489 1.00 98.12 87 ALA A N 1
ATOM 698 C CA . ALA A 1 87 ? 4.462 -0.652 -5.314 1.00 98.12 87 ALA A CA 1
ATOM 699 C C . ALA A 1 87 ? 3.614 -1.830 -4.805 1.00 98.12 87 ALA A C 1
ATOM 701 O O . ALA A 1 87 ? 2.818 -1.660 -3.882 1.00 98.12 87 ALA A O 1
ATOM 702 N N . LEU A 1 88 ? 3.827 -3.036 -5.342 1.00 98.25 88 LEU A N 1
ATOM 703 C CA . LEU A 1 88 ? 3.157 -4.250 -4.866 1.00 98.25 88 LEU A CA 1
ATOM 704 C C . LEU A 1 88 ? 3.530 -4.580 -3.415 1.00 98.25 88 LEU A C 1
ATOM 706 O O . LEU A 1 88 ? 2.648 -4.884 -2.614 1.00 98.25 88 LEU A O 1
ATOM 710 N N . ARG A 1 89 ? 4.814 -4.473 -3.044 1.00 98.38 89 ARG A N 1
ATOM 711 C CA . ARG A 1 89 ? 5.267 -4.689 -1.657 1.00 98.38 89 ARG A CA 1
ATOM 712 C C . ARG A 1 89 ? 4.630 -3.695 -0.687 1.00 98.38 89 ARG A C 1
ATOM 714 O O . ARG A 1 89 ? 4.193 -4.091 0.390 1.00 98.38 89 ARG A O 1
ATOM 721 N N . LEU A 1 90 ? 4.551 -2.420 -1.064 1.00 98.50 90 LEU A N 1
ATOM 722 C CA . LEU A 1 90 ? 3.909 -1.390 -0.245 1.00 98.50 90 LEU A CA 1
ATOM 723 C C . LEU A 1 90 ? 2.400 -1.626 -0.113 1.00 98.50 90 LEU A C 1
ATOM 725 O O . LEU A 1 90 ? 1.858 -1.520 0.987 1.00 98.50 90 LEU A O 1
ATOM 729 N N . ALA A 1 91 ? 1.727 -1.996 -1.206 1.00 98.25 91 ALA A N 1
ATOM 730 C CA . ALA A 1 91 ? 0.306 -2.335 -1.189 1.00 98.25 91 ALA A CA 1
ATOM 731 C C . ALA A 1 91 ? 0.014 -3.539 -0.276 1.00 98.25 91 ALA A C 1
ATOM 733 O O . ALA A 1 91 ? -0.964 -3.519 0.477 1.00 98.25 91 ALA A O 1
ATOM 734 N N . GLU A 1 92 ? 0.886 -4.548 -0.298 1.00 98.12 92 GLU A N 1
ATOM 735 C CA . GLU A 1 92 ? 0.799 -5.727 0.562 1.00 98.12 92 GLU A CA 1
ATOM 736 C C . GLU A 1 92 ? 0.969 -5.371 2.044 1.00 98.12 92 GLU A C 1
ATOM 738 O O . GLU A 1 92 ? 0.137 -5.742 2.872 1.00 98.12 92 GLU A O 1
ATOM 743 N N . LEU A 1 93 ? 1.989 -4.580 2.392 1.00 98.44 93 LEU A N 1
ATOM 744 C CA . LEU A 1 93 ? 2.185 -4.111 3.768 1.00 98.44 93 LEU A CA 1
ATOM 745 C C . LEU A 1 93 ? 0.986 -3.298 4.266 1.00 98.44 93 LEU A C 1
ATOM 747 O O . LEU A 1 93 ? 0.525 -3.508 5.388 1.00 98.44 93 LEU A O 1
ATOM 751 N N . ALA A 1 94 ? 0.433 -2.426 3.419 1.00 98.31 94 ALA A N 1
ATOM 752 C CA . ALA A 1 94 ? -0.760 -1.658 3.753 1.00 98.31 94 ALA A CA 1
ATOM 753 C C . ALA A 1 94 ? -1.987 -2.562 3.972 1.00 98.31 94 ALA A C 1
ATOM 755 O O . ALA A 1 94 ? -2.813 -2.274 4.839 1.00 98.31 94 ALA A O 1
ATOM 756 N N . ARG A 1 95 ? -2.120 -3.666 3.219 1.00 98.38 95 ARG A N 1
ATOM 757 C CA . ARG A 1 95 ? -3.169 -4.674 3.442 1.00 98.38 95 ARG A CA 1
ATOM 758 C C . ARG A 1 95 ? -2.998 -5.354 4.798 1.00 98.38 95 ARG A C 1
ATOM 760 O O . ARG A 1 95 ? -3.938 -5.340 5.587 1.00 98.38 95 ARG A O 1
ATOM 767 N N . ILE A 1 96 ? -1.802 -5.863 5.089 1.00 98.25 96 ILE A N 1
ATOM 768 C CA . ILE A 1 96 ? -1.487 -6.523 6.365 1.00 98.25 96 ILE A CA 1
ATOM 769 C C . ILE A 1 96 ? -1.737 -5.574 7.545 1.00 98.25 96 ILE A C 1
ATOM 771 O O . ILE A 1 96 ? -2.283 -5.977 8.572 1.00 98.25 96 ILE A O 1
ATOM 775 N N . GLU A 1 97 ? -1.361 -4.301 7.421 1.00 98.31 97 GLU A N 1
ATOM 776 C CA . GLU A 1 97 ? -1.596 -3.307 8.467 1.00 98.31 97 GLU A CA 1
ATOM 777 C C . GLU A 1 97 ? -3.094 -3.064 8.707 1.00 98.31 97 GLU A C 1
ATOM 779 O O . GLU A 1 97 ? -3.525 -3.020 9.863 1.00 98.31 97 GLU A O 1
ATOM 784 N N . ARG A 1 98 ? -3.901 -2.945 7.643 1.00 98.00 98 ARG A N 1
ATOM 785 C CA . ARG A 1 98 ? -5.364 -2.821 7.759 1.00 98.00 98 ARG A CA 1
ATOM 786 C C . ARG A 1 98 ? -5.975 -4.040 8.440 1.00 98.00 98 ARG A C 1
ATOM 788 O O . ARG A 1 98 ? -6.699 -3.876 9.417 1.00 98.00 98 ARG A O 1
ATOM 795 N N . GLU A 1 99 ? -5.607 -5.243 8.010 1.00 97.88 99 GLU A N 1
ATOM 796 C CA . GLU A 1 99 ? -6.082 -6.490 8.619 1.00 97.88 99 GLU A CA 1
ATOM 797 C C . GLU A 1 99 ? -5.715 -6.578 10.107 1.00 97.88 99 GLU A C 1
ATOM 799 O O . GLU A 1 99 ? -6.551 -6.955 10.930 1.00 97.88 99 GLU A O 1
ATOM 804 N N . ARG A 1 100 ? -4.495 -6.171 10.486 1.00 98.31 100 ARG A N 1
ATOM 805 C CA . ARG A 1 100 ? -4.070 -6.098 11.895 1.00 98.31 100 ARG A CA 1
ATOM 806 C C . ARG A 1 100 ? -4.906 -5.104 12.697 1.00 98.31 100 ARG A C 1
ATOM 808 O O . ARG A 1 100 ? -5.317 -5.429 13.811 1.00 98.31 100 ARG A O 1
ATOM 815 N N . LYS A 1 101 ? -5.171 -3.914 12.151 1.00 97.81 101 LYS A N 1
ATOM 816 C CA . LYS A 1 101 ? -6.011 -2.895 12.804 1.00 97.81 101 LYS A CA 1
ATOM 817 C C . LYS A 1 101 ? -7.441 -3.396 12.994 1.00 97.81 101 LYS A C 1
ATOM 819 O O . LYS A 1 101 ? -7.971 -3.305 14.098 1.00 97.81 101 LYS A O 1
ATOM 824 N N . GLU A 1 102 ? -8.030 -3.991 11.963 1.00 98.00 102 GLU A N 1
ATOM 825 C CA . GLU A 1 102 ? -9.376 -4.567 12.017 1.00 98.00 102 GLU A CA 1
ATOM 826 C C . GLU A 1 102 ? -9.460 -5.757 12.981 1.00 98.00 102 GLU A C 1
ATOM 828 O O . GLU A 1 102 ? -10.438 -5.904 13.712 1.00 98.00 102 GLU A O 1
ATOM 833 N N . ALA A 1 103 ? -8.441 -6.619 13.024 1.00 97.88 103 ALA A N 1
ATOM 834 C CA . ALA A 1 103 ? -8.369 -7.720 13.982 1.00 97.88 103 ALA A CA 1
ATOM 835 C C . ALA A 1 103 ? -8.282 -7.208 15.427 1.00 97.88 103 ALA A C 1
ATOM 837 O O . ALA A 1 103 ? -9.017 -7.694 16.287 1.00 97.88 103 ALA A O 1
ATOM 838 N N . LEU A 1 104 ? -7.447 -6.197 15.686 1.00 98.06 104 LEU A N 1
ATOM 839 C CA . LEU A 1 104 ? -7.333 -5.577 17.006 1.00 98.06 104 LEU A CA 1
ATOM 840 C C . LEU A 1 104 ? -8.646 -4.908 17.429 1.00 98.06 104 LEU A C 1
ATOM 842 O O . LEU A 1 104 ? -9.081 -5.055 18.571 1.00 98.06 104 LEU A O 1
ATOM 846 N N . GLU A 1 105 ? -9.307 -4.201 16.512 1.00 97.56 105 GLU A N 1
ATOM 847 C CA . GLU A 1 105 ? -10.597 -3.576 16.791 1.00 97.56 105 GLU A CA 1
ATOM 848 C C . GLU A 1 105 ? -11.678 -4.623 17.090 1.00 97.56 105 GLU A C 1
ATOM 850 O O . GLU A 1 105 ? -12.424 -4.484 18.064 1.00 97.56 105 GLU A O 1
ATOM 855 N N . ARG A 1 106 ? -11.738 -5.705 16.303 1.00 97.56 106 ARG A N 1
ATOM 856 C CA . ARG A 1 106 ? -12.647 -6.832 16.556 1.00 97.56 106 ARG A CA 1
ATOM 857 C C . ARG A 1 106 ? -12.385 -7.474 17.916 1.00 97.56 106 ARG A C 1
ATOM 859 O O . ARG A 1 106 ? -13.341 -7.662 18.665 1.00 97.56 106 ARG A O 1
ATOM 866 N N . ALA A 1 107 ? -11.123 -7.725 18.265 1.00 98.06 107 ALA A N 1
ATOM 867 C CA . ALA A 1 107 ? -10.746 -8.268 19.567 1.00 98.06 107 ALA A CA 1
ATOM 868 C C . ALA A 1 107 ? -11.183 -7.344 20.716 1.00 98.06 107 ALA A C 1
ATOM 870 O O . ALA A 1 107 ? -11.813 -7.802 21.666 1.00 98.06 107 ALA A O 1
ATOM 871 N N . ARG A 1 108 ? -10.962 -6.026 20.591 1.00 97.69 108 ARG A N 1
ATOM 872 C CA . ARG A 1 108 ? -11.403 -5.032 21.585 1.00 97.69 108 ARG A CA 1
ATOM 873 C C . ARG A 1 108 ? -12.924 -5.016 21.754 1.00 97.69 108 ARG A C 1
ATOM 875 O O . ARG A 1 108 ? -13.419 -4.944 22.877 1.00 97.69 108 ARG A O 1
ATOM 882 N N . ARG A 1 109 ? -13.678 -5.074 20.651 1.00 97.44 109 ARG A N 1
ATOM 883 C CA . ARG A 1 109 ? -15.151 -5.128 20.680 1.00 97.44 109 ARG A CA 1
ATOM 884 C C . ARG A 1 109 ? -15.646 -6.420 21.329 1.00 97.44 109 ARG A C 1
ATOM 886 O O . ARG A 1 109 ? -16.598 -6.385 22.106 1.00 97.44 109 ARG A O 1
ATOM 893 N N . GLU A 1 110 ? -15.016 -7.550 21.025 1.00 97.69 110 GLU A N 1
ATOM 894 C CA . GLU A 1 110 ? -15.359 -8.837 21.625 1.00 97.69 110 GLU A CA 1
ATOM 895 C C . GLU A 1 110 ? -15.062 -8.860 23.128 1.00 97.69 110 GLU A C 1
ATOM 897 O O . GLU A 1 110 ? -15.921 -9.254 23.915 1.00 97.69 110 GLU A O 1
ATOM 902 N N . GLU A 1 111 ? -13.894 -8.373 23.544 1.00 97.56 111 GLU A N 1
ATOM 903 C CA . GLU A 1 111 ? -13.532 -8.272 24.955 1.00 97.56 111 GLU A CA 1
ATOM 904 C C . GLU A 1 111 ? -14.488 -7.347 25.717 1.00 97.56 111 GLU A C 1
ATOM 906 O O . GLU A 1 111 ? -14.991 -7.726 26.774 1.00 97.56 111 GLU A O 1
ATOM 911 N N . ALA A 1 112 ? -14.843 -6.190 25.150 1.00 97.62 112 ALA A N 1
ATOM 912 C CA . ALA A 1 112 ? -15.837 -5.295 25.738 1.00 97.62 112 ALA A CA 1
ATOM 913 C C . ALA A 1 112 ? -17.209 -5.976 25.903 1.00 97.62 112 ALA A C 1
ATOM 915 O O . ALA A 1 112 ? -17.865 -5.800 26.932 1.00 97.62 112 ALA A O 1
ATOM 916 N N . ARG A 1 113 ? -17.639 -6.800 24.932 1.00 97.19 113 ARG A N 1
ATOM 917 C CA . ARG A 1 113 ? -18.870 -7.603 25.050 1.00 97.19 113 ARG A CA 1
ATOM 918 C C . ARG A 1 113 ? -18.771 -8.636 26.170 1.00 97.19 113 ARG A C 1
ATOM 920 O O . ARG A 1 113 ? -19.706 -8.738 26.960 1.00 97.19 113 ARG A O 1
ATOM 927 N N . ARG A 1 114 ? -17.651 -9.363 26.264 1.00 97.88 114 ARG A N 1
ATOM 928 C CA . ARG A 1 114 ? -17.405 -10.344 27.336 1.00 97.88 114 ARG A CA 1
ATOM 929 C C . ARG A 1 114 ? -17.422 -9.670 28.708 1.00 97.88 114 ARG A C 1
ATOM 931 O O . ARG A 1 114 ? -18.135 -10.118 29.598 1.00 97.88 114 ARG A O 1
ATOM 938 N N . GLN A 1 115 ? -16.720 -8.547 28.861 1.00 97.12 115 GLN A N 1
ATOM 939 C CA . GLN A 1 115 ? -16.704 -7.773 30.104 1.00 97.12 115 GLN A CA 1
ATOM 940 C C . GLN A 1 115 ? -18.097 -7.237 30.467 1.00 97.12 115 GLN A C 1
ATOM 942 O O . GLN A 1 115 ? -18.495 -7.307 31.627 1.00 97.12 115 GLN A O 1
ATOM 947 N N . ALA A 1 116 ? -18.870 -6.738 29.498 1.00 97.75 116 ALA A N 1
ATOM 948 C CA . ALA A 1 116 ? -20.236 -6.275 29.741 1.00 97.75 116 ALA A CA 1
ATOM 949 C C . ALA A 1 116 ? -21.172 -7.415 30.175 1.00 97.75 116 ALA A C 1
ATOM 951 O O . ALA A 1 116 ? -21.978 -7.234 31.089 1.00 97.75 116 ALA A O 1
ATOM 952 N N . GLU A 1 117 ? -21.055 -8.593 29.556 1.00 97.69 117 GLU A N 1
ATOM 953 C CA . GLU A 1 117 ? -21.830 -9.773 29.940 1.00 97.69 117 GLU A CA 1
ATOM 954 C C . GLU A 1 117 ? -21.474 -10.250 31.353 1.00 97.69 117 GLU A C 1
ATOM 956 O O . GLU A 1 117 ? -22.378 -10.479 32.159 1.00 97.69 117 GLU A O 1
ATOM 961 N N . GLU A 1 118 ? -20.183 -10.342 31.677 1.00 97.44 118 GLU A N 1
ATOM 962 C CA . GLU A 1 118 ? -19.706 -10.713 33.013 1.00 97.44 118 GLU A CA 1
ATOM 963 C C . GLU A 1 118 ? -20.157 -9.706 34.076 1.00 97.44 118 GLU A C 1
ATOM 965 O O . GLU A 1 118 ? -20.691 -10.098 35.117 1.00 97.44 118 GLU A O 1
ATOM 970 N N . ARG A 1 119 ? -20.057 -8.397 33.798 1.00 97.62 119 ARG A N 1
ATOM 971 C CA . ARG A 1 119 ? -20.593 -7.357 34.691 1.00 97.62 119 ARG A CA 1
ATOM 972 C C . ARG A 1 119 ? -22.096 -7.523 34.908 1.00 97.62 119 ARG A C 1
ATOM 974 O O . ARG A 1 119 ? -22.539 -7.490 36.052 1.00 97.62 119 ARG A O 1
ATOM 981 N N . ARG A 1 120 ? -22.873 -7.770 33.846 1.00 97.19 120 ARG A N 1
ATOM 982 C CA . ARG A 1 120 ? -24.324 -7.997 33.943 1.00 97.19 120 ARG A CA 1
ATOM 983 C C . ARG A 1 120 ? -24.653 -9.242 34.770 1.00 97.19 120 ARG A C 1
ATOM 985 O O . ARG A 1 120 ? -25.576 -9.200 35.579 1.00 97.19 120 ARG A O 1
ATOM 992 N N . LYS A 1 121 ? -23.914 -10.343 34.595 1.00 97.50 121 LYS A N 1
ATOM 993 C CA . LYS A 1 121 ? -24.075 -11.566 35.403 1.00 97.50 121 LYS A CA 1
ATOM 994 C C . LYS A 1 121 ? -23.770 -11.302 36.875 1.00 97.50 121 LYS A C 1
ATOM 996 O O . LYS A 1 121 ? -24.536 -11.724 37.739 1.00 97.50 121 LYS A O 1
ATOM 1001 N N . LEU A 1 122 ? -22.687 -10.580 37.164 1.00 97.06 122 LEU A N 1
ATOM 1002 C CA . LEU A 1 122 ? -22.309 -10.228 38.531 1.00 97.06 122 LEU A CA 1
ATOM 1003 C C . LEU A 1 122 ? -23.356 -9.321 39.191 1.00 97.06 122 LEU A C 1
ATOM 1005 O O . LEU A 1 122 ? -23.745 -9.572 40.330 1.00 97.06 122 LEU A O 1
ATOM 1009 N N . GLU A 1 123 ? -23.829 -8.296 38.481 1.00 96.38 123 GLU A N 1
ATOM 1010 C CA . GLU A 1 123 ? -24.892 -7.398 38.944 1.00 96.38 123 GLU A CA 1
ATOM 1011 C C . GLU A 1 123 ? -26.201 -8.166 39.192 1.00 96.38 123 GLU A C 1
ATOM 1013 O O . GLU A 1 123 ? -26.821 -7.989 40.238 1.00 96.38 123 GLU A O 1
ATOM 1018 N N . ALA A 1 124 ? -26.584 -9.085 38.299 1.00 97.25 124 ALA A N 1
ATOM 1019 C CA . ALA A 1 124 ? -27.758 -9.938 38.487 1.00 97.25 124 ALA A CA 1
ATOM 1020 C C . ALA A 1 124 ? -27.621 -10.866 39.706 1.00 97.25 124 ALA A C 1
ATOM 1022 O O . ALA A 1 124 ? -28.579 -11.015 40.463 1.00 97.25 124 ALA A O 1
ATOM 1023 N N . ARG A 1 125 ? -26.434 -11.448 39.939 1.00 96.31 125 ARG A N 1
ATOM 1024 C CA . ARG A 1 125 ? -26.162 -12.275 41.126 1.00 96.31 125 ARG A CA 1
ATOM 1025 C C . ARG A 1 125 ? -26.278 -11.461 42.412 1.00 96.31 125 ARG A C 1
ATOM 1027 O O . ARG A 1 125 ? -26.956 -11.901 43.333 1.00 96.31 125 ARG A O 1
ATOM 1034 N N . LYS A 1 126 ? -25.659 -10.274 42.456 1.00 96.25 126 LYS A N 1
ATOM 1035 C CA . LYS A 1 126 ? -25.753 -9.360 43.607 1.00 96.25 126 LYS A CA 1
ATOM 1036 C C . LYS A 1 126 ? -27.201 -8.965 43.882 1.00 96.25 126 LYS A C 1
ATOM 1038 O O . LYS A 1 126 ? -27.655 -9.077 45.012 1.00 96.25 126 LYS A O 1
ATOM 1043 N N . LYS A 1 127 ? -27.950 -8.592 42.841 1.00 96.31 127 LYS A N 1
ATOM 1044 C CA . LYS A 1 127 ? -29.369 -8.249 42.968 1.00 96.31 127 LYS A CA 1
ATOM 1045 C C . LYS A 1 127 ? -30.203 -9.420 43.498 1.00 96.31 127 LYS A C 1
ATOM 1047 O O . LYS A 1 127 ? -31.025 -9.220 44.381 1.00 96.31 127 LYS A O 1
ATOM 1052 N N . ALA A 1 128 ? -29.976 -10.640 43.005 1.00 96.69 128 ALA A N 1
ATOM 1053 C CA . ALA A 1 128 ? -30.675 -11.830 43.492 1.00 96.69 128 ALA A CA 1
ATOM 1054 C C . ALA A 1 128 ? -30.361 -12.134 44.969 1.00 96.69 128 ALA A C 1
ATOM 1056 O O . ALA A 1 128 ? -31.252 -12.524 45.719 1.00 96.69 128 ALA A O 1
ATOM 1057 N N . GLU A 1 129 ? -29.113 -11.931 45.400 1.00 95.06 129 GLU A N 1
ATOM 1058 C CA . GLU A 1 129 ? -28.689 -12.077 46.798 1.00 95.06 129 GLU A CA 1
ATOM 1059 C C . GLU A 1 129 ? -29.324 -11.014 47.713 1.00 95.06 129 GLU A C 1
ATOM 1061 O O . GLU A 1 129 ? -29.836 -11.338 48.790 1.00 95.06 129 GLU A O 1
ATOM 1066 N N . GLU A 1 130 ? -29.362 -9.755 47.269 1.00 93.25 130 GLU A N 1
ATOM 1067 C CA . GLU A 1 130 ? -30.062 -8.664 47.958 1.00 93.25 130 GLU A CA 1
ATOM 1068 C C . GLU A 1 130 ? -31.567 -8.945 48.065 1.00 93.25 130 GLU A C 1
ATOM 1070 O O . GLU A 1 130 ? -32.148 -8.818 49.146 1.00 93.25 130 GLU A O 1
ATOM 1075 N N . ASP A 1 131 ? -32.195 -9.388 46.974 1.00 92.38 131 ASP A N 1
ATOM 1076 C CA . ASP A 1 131 ? -33.608 -9.763 46.935 1.00 92.38 131 ASP A CA 1
ATOM 1077 C C . ASP A 1 131 ? -33.902 -10.951 47.863 1.00 92.38 131 ASP A C 1
ATOM 1079 O O . ASP A 1 131 ? -34.890 -10.912 48.599 1.00 92.38 131 ASP A O 1
ATOM 1083 N N . ALA A 1 132 ? -33.031 -11.965 47.909 1.00 92.69 132 ALA A N 1
ATOM 1084 C CA . ALA A 1 132 ? -33.150 -13.097 48.828 1.00 92.69 132 ALA A CA 1
ATOM 1085 C C . ALA A 1 132 ? -33.016 -12.663 50.295 1.00 92.69 132 ALA A C 1
ATOM 1087 O O . ALA A 1 132 ? -33.806 -13.087 51.142 1.00 92.69 132 ALA A O 1
ATOM 1088 N N . THR A 1 133 ? -32.070 -11.774 50.601 1.00 87.12 133 THR A N 1
ATOM 1089 C CA . THR A 1 133 ? -31.882 -11.222 51.952 1.00 87.12 133 THR A CA 1
ATOM 1090 C C . THR A 1 133 ? -33.086 -10.380 52.371 1.00 87.12 133 THR A C 1
ATOM 1092 O O . THR A 1 133 ? -33.604 -10.532 53.481 1.00 87.12 133 THR A O 1
ATOM 1095 N N . ARG A 1 134 ? -33.602 -9.537 51.469 1.00 87.31 134 ARG A N 1
ATOM 1096 C CA . ARG A 1 134 ? -34.815 -8.738 51.686 1.00 87.31 134 ARG A CA 1
ATOM 1097 C C . ARG A 1 134 ? -36.052 -9.619 51.863 1.00 87.31 134 ARG A C 1
ATOM 1099 O O . ARG A 1 134 ? -36.858 -9.365 52.759 1.00 87.31 134 ARG A O 1
ATOM 1106 N N . ALA A 1 135 ? -36.198 -10.673 51.064 1.00 86.19 135 ALA A N 1
ATOM 1107 C CA . ALA A 1 135 ? -37.268 -11.658 51.208 1.00 86.19 135 ALA A CA 1
ATOM 1108 C C . ALA A 1 135 ? -37.166 -12.407 52.547 1.00 86.19 135 ALA A C 1
ATOM 1110 O O . ALA A 1 135 ? -38.162 -12.566 53.247 1.00 86.19 135 ALA A O 1
ATOM 1111 N N . ALA A 1 136 ? -35.966 -12.817 52.964 1.00 83.12 136 ALA A N 1
ATOM 1112 C CA . ALA A 1 136 ? -35.747 -13.447 54.264 1.00 83.12 136 ALA A CA 1
ATOM 1113 C C . ALA A 1 136 ? -36.083 -12.497 55.426 1.00 83.12 136 ALA A C 1
ATOM 1115 O O . ALA A 1 136 ? -36.727 -12.912 56.392 1.00 83.12 136 ALA A O 1
ATOM 1116 N N . PHE A 1 137 ? -35.700 -11.220 55.320 1.00 77.94 137 PHE A N 1
ATOM 1117 C CA . PHE A 1 137 ? -36.038 -10.201 56.310 1.00 77.94 137 PHE A CA 1
ATOM 1118 C C . PHE A 1 137 ? -37.550 -9.969 56.388 1.00 77.94 137 PHE A C 1
ATOM 1120 O O . PHE A 1 137 ? -38.115 -10.067 57.472 1.00 77.94 137 PHE A O 1
ATOM 1127 N N . THR A 1 138 ? -38.228 -9.742 55.261 1.00 73.88 138 THR A N 1
ATOM 1128 C CA . THR A 1 138 ? -39.691 -9.540 55.219 1.00 73.88 138 THR A CA 1
ATOM 1129 C C . THR A 1 138 ? -40.459 -10.764 55.732 1.00 73.88 138 THR A C 1
ATOM 1131 O O . THR A 1 138 ? -41.325 -10.623 56.595 1.00 73.88 138 THR A O 1
ATOM 1134 N N . ASN A 1 139 ? -40.074 -11.975 55.318 1.00 70.12 139 ASN A N 1
ATOM 1135 C CA . ASN A 1 139 ? -40.674 -13.229 55.787 1.00 70.12 139 ASN A CA 1
ATOM 1136 C C . ASN A 1 139 ? -40.409 -13.529 57.271 1.00 70.12 139 ASN A C 1
ATOM 1138 O O . ASN A 1 139 ? -41.082 -14.386 57.846 1.00 70.12 139 ASN A O 1
ATOM 1142 N N . ARG A 1 140 ? -39.410 -12.897 57.902 1.00 61.88 140 ARG A N 1
ATOM 1143 C CA . ARG A 1 140 ? -39.086 -13.073 59.329 1.00 61.88 140 ARG A CA 1
ATOM 1144 C C . ARG A 1 140 ? -39.662 -11.957 60.199 1.00 61.88 140 ARG A C 1
ATOM 1146 O O . ARG A 1 140 ? -40.170 -12.253 61.276 1.00 61.88 140 ARG A O 1
ATOM 1153 N N . ALA A 1 141 ? -39.606 -10.709 59.741 1.00 58.66 141 ALA A N 1
ATOM 1154 C CA . ALA A 1 141 ? -39.962 -9.521 60.513 1.00 58.66 141 ALA A CA 1
ATOM 1155 C C . ALA A 1 141 ? -41.468 -9.394 60.806 1.00 58.66 141 ALA A C 1
ATOM 1157 O O . ALA A 1 141 ? -41.835 -8.712 61.756 1.00 58.66 141 ALA A O 1
ATOM 1158 N N . PHE A 1 142 ? -42.334 -10.086 60.054 1.00 57.16 142 PHE A N 1
ATOM 1159 C CA . PHE A 1 142 ? -43.793 -9.990 60.210 1.00 57.16 142 PHE A CA 1
ATOM 1160 C C . PHE A 1 142 ? -44.494 -11.304 60.577 1.00 57.16 142 PHE A C 1
ATOM 1162 O O . PHE A 1 142 ? -45.715 -11.389 60.474 1.00 57.16 142 PHE A O 1
ATOM 1169 N N . ARG A 1 143 ? -43.768 -12.341 61.025 1.00 63.84 143 ARG A N 1
ATOM 1170 C CA . ARG A 1 143 ? -44.417 -13.626 61.369 1.00 63.84 143 ARG A CA 1
ATOM 1171 C C . ARG A 1 143 ? -45.435 -13.502 62.492 1.00 63.84 143 ARG A C 1
ATOM 1173 O O . ARG A 1 143 ? -46.427 -14.222 62.487 1.00 63.84 143 ARG A O 1
ATOM 1180 N N . ASN A 1 144 ? -45.203 -12.571 63.410 1.00 72.75 144 ASN A N 1
ATOM 1181 C CA . ASN A 1 144 ? -46.101 -12.321 64.517 1.00 72.75 144 ASN A CA 1
ATOM 1182 C C . ASN A 1 144 ? -46.555 -10.860 64.471 1.00 72.75 144 ASN A C 1
ATOM 1184 O O . ASN A 1 144 ? -45.726 -9.963 64.647 1.00 72.75 144 ASN A O 1
ATOM 1188 N N . PRO A 1 145 ? -47.851 -10.590 64.243 1.00 77.00 145 PRO A N 1
ATOM 1189 C CA . PRO A 1 145 ? -48.361 -9.236 64.347 1.00 77.00 145 PRO A CA 1
ATOM 1190 C C . PRO A 1 145 ? -48.143 -8.727 65.780 1.00 77.00 145 PRO A C 1
ATOM 1192 O O . PRO A 1 145 ? -48.289 -9.473 66.754 1.00 77.00 145 PRO A O 1
ATOM 1195 N N . VAL A 1 146 ? -47.776 -7.452 65.902 1.00 84.56 146 VAL A N 1
ATOM 1196 C CA . VAL A 1 146 ? -47.588 -6.764 67.183 1.00 84.56 146 VAL A CA 1
ATOM 1197 C C . VAL A 1 146 ? -48.718 -5.747 67.340 1.00 84.56 146 VAL A C 1
ATOM 1199 O O . VAL A 1 146 ? -48.852 -4.854 66.508 1.00 84.56 146 VAL A O 1
ATOM 1202 N N . LYS A 1 147 ? -49.534 -5.871 68.394 1.00 86.38 147 LYS A N 1
ATOM 1203 C CA . LYS A 1 147 ? -50.607 -4.918 68.743 1.00 86.38 147 LYS A CA 1
ATOM 1204 C C . LYS A 1 147 ? -50.357 -4.337 70.144 1.00 86.38 147 LYS A C 1
ATOM 1206 O O . LYS A 1 147 ? -49.797 -5.030 70.999 1.00 86.38 147 LYS A O 1
ATOM 1211 N N . PRO A 1 148 ? -50.728 -3.073 70.416 1.00 89.25 148 PRO A N 1
ATOM 1212 C CA . PRO A 1 148 ? -50.574 -2.481 71.741 1.00 89.25 148 PRO A CA 1
ATOM 1213 C C . PRO A 1 148 ? -51.631 -3.012 72.722 1.00 89.25 148 PRO A C 1
ATOM 1215 O O . PRO A 1 148 ? -52.787 -3.219 72.363 1.00 89.25 148 PRO A O 1
ATOM 1218 N N . CYS A 1 149 ? -51.262 -3.174 73.994 1.00 90.00 149 CYS A N 1
ATOM 1219 C CA . CYS A 1 149 ? -52.212 -3.510 75.057 1.00 90.00 149 CYS A CA 1
ATOM 1220 C C . CYS A 1 149 ? -53.303 -2.424 75.198 1.00 90.00 149 CYS A C 1
ATOM 1222 O O . CYS A 1 149 ? -52.953 -1.243 75.275 1.00 90.00 149 CYS A O 1
ATOM 1224 N N . PRO A 1 150 ? -54.599 -2.767 75.342 1.00 90.88 150 PRO A N 1
ATOM 1225 C CA . PRO A 1 150 ? -55.670 -1.775 75.467 1.00 90.88 150 PRO A CA 1
ATOM 1226 C C . PRO A 1 150 ? -55.499 -0.840 76.672 1.00 90.88 150 PRO A C 1
ATOM 1228 O O . PRO A 1 150 ? -55.800 0.348 76.551 1.00 90.88 150 PRO A O 1
ATOM 1231 N N . LYS A 1 151 ? -54.955 -1.354 77.788 1.00 91.69 151 LYS A N 1
ATOM 1232 C CA . LYS A 1 151 ? -54.790 -0.628 79.056 1.00 91.69 151 LYS A CA 1
ATOM 1233 C C . LYS A 1 151 ? -53.475 0.151 79.147 1.00 91.69 151 LYS A C 1
ATOM 1235 O O . LYS A 1 151 ? -53.498 1.352 79.369 1.00 91.69 151 LYS A O 1
ATOM 1240 N N . CYS A 1 152 ? -52.327 -0.513 78.977 1.00 92.94 152 CYS A N 1
ATOM 1241 C CA . CYS A 1 152 ? -51.008 0.109 79.183 1.00 92.94 152 CYS A CA 1
ATOM 1242 C C . CYS A 1 152 ? -50.245 0.453 77.893 1.00 92.94 152 CYS A C 1
ATOM 1244 O O . CYS A 1 152 ? -49.101 0.889 77.969 1.00 92.94 152 CYS A O 1
ATOM 1246 N N . LYS A 1 153 ? -50.837 0.215 76.713 1.00 89.81 153 LYS A N 1
ATOM 1247 C CA . LYS A 1 153 ? -50.286 0.524 75.375 1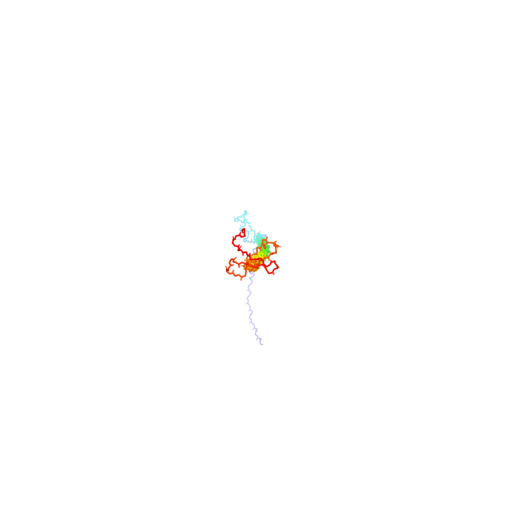.00 89.81 153 LYS A CA 1
ATOM 1248 C C . LYS A 1 153 ? -48.938 -0.122 75.017 1.00 89.81 153 LYS A C 1
ATOM 1250 O O . LYS A 1 153 ? -48.415 0.124 73.936 1.00 89.81 153 LYS A O 1
ATOM 1255 N N . ARG A 1 154 ? -48.390 -1.004 75.860 1.00 87.62 154 ARG A N 1
ATOM 1256 C CA . ARG A 1 154 ? -47.162 -1.763 75.566 1.00 87.62 154 ARG A CA 1
ATOM 1257 C C . ARG A 1 154 ? -47.361 -2.657 74.325 1.00 87.62 154 ARG A C 1
ATOM 1259 O O . ARG A 1 154 ? -48.406 -3.307 74.256 1.00 87.62 154 ARG A O 1
ATOM 1266 N N . PRO A 1 155 ? -46.393 -2.743 73.391 1.00 88.50 155 PRO A N 1
ATOM 1267 C CA . PRO A 1 155 ? -46.460 -3.669 72.260 1.00 88.50 155 PRO A CA 1
ATOM 1268 C C . PRO A 1 155 ? -46.434 -5.125 72.740 1.00 88.50 155 PRO A C 1
ATOM 1270 O O . PRO A 1 155 ? -45.576 -5.505 73.538 1.00 88.50 155 PRO A O 1
ATOM 1273 N N . ILE A 1 156 ? -47.381 -5.931 72.260 1.00 85.94 156 ILE A N 1
ATOM 1274 C CA . ILE A 1 156 ? -47.492 -7.364 72.539 1.00 85.94 156 ILE A CA 1
ATOM 1275 C C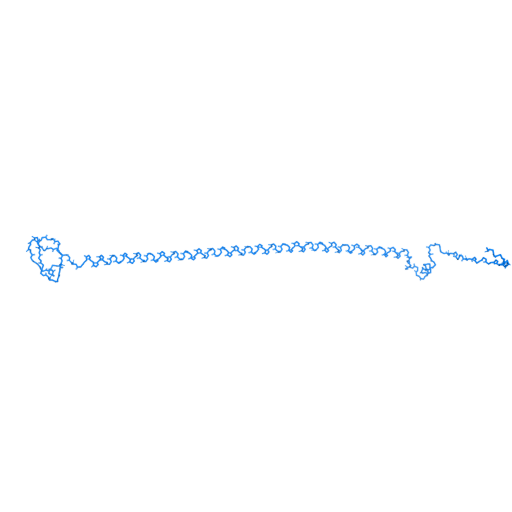 . ILE A 1 156 ? -47.408 -8.104 71.205 1.00 85.94 156 ILE A C 1
ATOM 1277 O O . ILE A 1 156 ? -48.159 -7.801 70.286 1.00 85.94 156 ILE A O 1
ATOM 1281 N N . GLU A 1 157 ? -46.492 -9.063 71.105 1.00 86.75 157 GLU A N 1
ATOM 1282 C CA . GLU A 1 157 ? -46.320 -9.946 69.948 1.00 86.75 157 GLU A CA 1
ATOM 1283 C C . GLU A 1 157 ? -47.231 -11.179 70.087 1.00 86.75 157 GLU A C 1
ATOM 1285 O O . GLU A 1 157 ? -47.218 -11.842 71.129 1.00 86.75 157 GLU A O 1
ATOM 1290 N N . LYS A 1 158 ? -48.010 -11.523 69.054 1.00 84.94 158 LYS A N 1
ATOM 1291 C CA . LYS A 1 158 ? -48.828 -12.750 69.057 1.00 84.94 158 LYS A CA 1
ATOM 1292 C C . LYS A 1 158 ? -47.951 -13.979 68.812 1.00 84.94 158 LYS A C 1
ATOM 1294 O O . LYS A 1 158 ? -47.490 -14.181 67.701 1.00 84.94 158 LYS A O 1
ATOM 1299 N N . ARG A 1 159 ? -47.743 -14.829 69.825 1.00 78.19 159 ARG A N 1
ATOM 1300 C CA . ARG A 1 159 ? -46.850 -16.011 69.758 1.00 78.19 159 ARG A CA 1
ATOM 1301 C C . ARG A 1 159 ? -47.565 -17.358 69.540 1.00 78.19 159 ARG A C 1
ATOM 1303 O O . ARG A 1 159 ? -47.045 -18.397 69.929 1.00 78.19 159 ARG A O 1
ATOM 1310 N N . GLY A 1 160 ? -48.756 -17.368 68.934 1.00 78.56 160 GLY A N 1
ATOM 1311 C CA . GLY A 1 160 ? -49.534 -18.598 68.725 1.00 78.56 160 GLY A CA 1
ATOM 1312 C C . GLY A 1 160 ? -50.885 -18.384 68.034 1.00 78.56 160 GLY A C 1
ATOM 1313 O O . GLY A 1 160 ? -51.181 -17.294 67.544 1.00 78.56 160 GLY A O 1
ATOM 1314 N N . GLY A 1 161 ? -51.719 -19.429 67.987 1.00 81.25 161 GLY A N 1
ATOM 1315 C CA . GLY A 1 161 ? -53.017 -19.420 67.293 1.00 81.25 161 GLY A CA 1
ATOM 1316 C C . GLY A 1 161 ? -54.171 -18.751 68.054 1.00 81.25 161 GLY A C 1
ATOM 1317 O O . GLY A 1 161 ? -55.030 -18.154 67.413 1.00 81.25 161 GLY A O 1
ATOM 1318 N N . CYS A 1 162 ? -54.169 -18.782 69.392 1.00 85.50 162 CYS A N 1
ATOM 1319 C CA . CYS A 1 162 ? -55.274 -18.291 70.228 1.00 85.50 162 CYS A CA 1
ATOM 1320 C C . CYS A 1 162 ? -55.454 -16.762 70.154 1.00 85.50 162 CYS A C 1
ATOM 1322 O O . CYS A 1 162 ? -54.471 -16.020 70.110 1.00 85.50 162 CYS A O 1
ATOM 1324 N N . ASN A 1 163 ? -56.709 -16.299 70.167 1.00 87.69 163 ASN A N 1
ATOM 1325 C CA . ASN A 1 163 ? -57.050 -14.874 70.200 1.00 87.69 163 ASN A CA 1
ATOM 1326 C C . ASN A 1 163 ? -57.137 -14.310 71.624 1.00 87.69 163 ASN A C 1
ATOM 1328 O O . ASN A 1 163 ? -56.969 -13.109 71.798 1.00 87.69 163 ASN A O 1
ATOM 1332 N N . HIS A 1 164 ? -57.325 -15.146 72.648 1.00 89.31 164 HIS A N 1
ATOM 1333 C 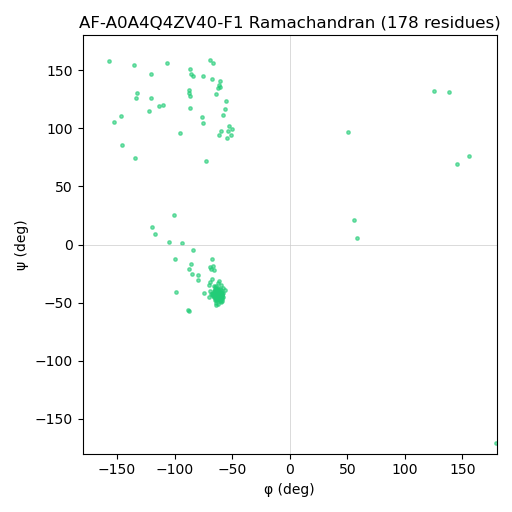CA . HIS A 1 164 ? -57.295 -14.700 74.039 1.00 89.31 164 HIS A CA 1
ATOM 1334 C C . HIS A 1 164 ? -55.847 -14.452 74.483 1.00 89.31 164 HIS A C 1
ATOM 1336 O O . HIS A 1 164 ? -55.074 -15.382 74.726 1.00 89.31 164 HIS A O 1
ATOM 1342 N N . MET A 1 165 ? -55.480 -13.179 74.564 1.00 89.62 165 MET A N 1
ATOM 1343 C CA . MET A 1 165 ? -54.139 -12.694 74.867 1.00 89.62 165 MET A CA 1
ATOM 1344 C C . MET A 1 165 ? -54.072 -12.129 76.285 1.00 89.62 165 MET A C 1
ATOM 1346 O O . MET A 1 165 ? -55.069 -11.699 76.862 1.00 89.62 165 MET A O 1
ATOM 1350 N N . TYR A 1 166 ? -52.870 -12.118 76.857 1.00 89.31 166 TYR A N 1
ATOM 1351 C CA . TYR A 1 166 ? -52.624 -11.659 78.222 1.00 89.31 166 TYR A CA 1
ATOM 1352 C C . TYR A 1 166 ? -51.434 -10.701 78.267 1.00 89.31 166 TYR A C 1
ATOM 1354 O O . TYR A 1 166 ? -50.364 -10.994 77.731 1.00 89.31 166 TYR A O 1
ATOM 1362 N N . CYS A 1 167 ? -51.607 -9.545 78.915 1.00 91.69 167 CYS A N 1
ATOM 1363 C CA . CYS A 1 167 ? -50.519 -8.593 79.118 1.00 91.69 167 CYS A CA 1
ATOM 1364 C C . CYS A 1 167 ? -49.719 -8.934 80.390 1.00 91.69 167 CYS A C 1
ATOM 1366 O O . CYS A 1 167 ? -50.265 -8.796 81.484 1.00 91.69 167 CYS A O 1
ATOM 1368 N N . PRO A 1 168 ? -48.413 -9.257 80.306 1.00 88.00 168 PRO A N 1
ATOM 1369 C CA . PRO A 1 168 ? -47.619 -9.621 81.484 1.00 88.00 168 PRO A CA 1
ATOM 1370 C C . PRO A 1 168 ? -47.379 -8.457 82.462 1.00 88.00 168 PRO A C 1
ATOM 1372 O O . PRO A 1 168 ? -47.103 -8.698 83.631 1.00 88.00 168 PRO A O 1
ATOM 1375 N N . LEU A 1 169 ? -47.503 -7.201 82.011 1.00 91.44 169 LEU A N 1
ATOM 1376 C CA . LEU A 1 169 ? -47.264 -6.010 82.839 1.00 91.44 169 LEU A CA 1
ATOM 1377 C C . LEU A 1 169 ? -48.511 -5.566 83.609 1.00 91.44 169 LEU A C 1
ATOM 1379 O O . LEU A 1 169 ? -48.488 -5.464 84.830 1.00 91.44 169 LEU A O 1
ATOM 1383 N N . CYS A 1 170 ? -49.610 -5.289 82.899 1.00 93.75 170 CYS A N 1
ATOM 1384 C CA . CYS A 1 170 ? -50.845 -4.797 83.522 1.00 93.75 170 CYS A CA 1
ATOM 1385 C C . CYS A 1 170 ? -51.845 -5.912 83.862 1.00 93.75 170 CYS A C 1
ATOM 1387 O O . CYS A 1 170 ? -52.946 -5.616 84.332 1.00 93.75 170 CYS A O 1
ATOM 1389 N N . LYS A 1 171 ? -51.474 -7.172 83.587 1.00 92.31 171 LYS A N 1
ATOM 1390 C CA . LYS A 1 171 ? -52.231 -8.400 83.879 1.00 92.31 171 LYS A CA 1
ATOM 1391 C C . LYS A 1 171 ? -53.646 -8.433 83.294 1.00 92.31 171 LYS A C 1
ATOM 1393 O O . LYS A 1 171 ? -54.505 -9.166 83.764 1.00 92.31 171 LYS A O 1
ATOM 1398 N N . THR A 1 172 ? -53.903 -7.615 82.276 1.00 90.50 172 THR A N 1
ATOM 1399 C CA . THR A 1 172 ? -55.203 -7.543 81.603 1.00 90.50 172 THR A CA 1
ATOM 1400 C C . THR A 1 172 ? -55.251 -8.588 80.495 1.00 90.50 172 THR A C 1
ATOM 1402 O O . THR A 1 172 ? -54.338 -8.634 79.662 1.00 90.50 172 THR A O 1
ATOM 1405 N N . SER A 1 173 ? -56.295 -9.416 80.490 1.00 90.00 173 SER A N 1
ATOM 1406 C CA . SER A 1 173 ? -56.634 -10.284 79.365 1.00 90.00 173 SER A CA 1
ATOM 1407 C C . SER A 1 173 ? -57.495 -9.535 78.349 1.00 90.00 173 SER A C 1
ATOM 1409 O O . SER A 1 173 ? -58.253 -8.632 78.704 1.00 90.00 173 SER A O 1
ATOM 1411 N N . PHE A 1 174 ? -57.337 -9.860 77.072 1.00 89.50 174 PHE A N 1
ATOM 1412 C CA . PHE A 1 174 ? -58.077 -9.232 75.981 1.00 89.50 174 PHE A CA 1
ATOM 1413 C C . PHE A 1 174 ? -58.112 -10.151 74.758 1.00 89.50 174 PHE A C 1
ATOM 1415 O O . PHE A 1 174 ? -57.246 -11.009 74.602 1.00 89.50 174 PHE A O 1
ATOM 1422 N N . ASP A 1 175 ? -59.088 -9.955 73.875 1.00 90.62 175 ASP A N 1
ATOM 1423 C CA . ASP A 1 175 ? -59.147 -10.654 72.591 1.00 90.62 175 ASP A CA 1
ATOM 1424 C C . ASP A 1 175 ? -58.355 -9.877 71.519 1.00 90.62 175 ASP A C 1
ATOM 1426 O O . ASP A 1 175 ? -58.450 -8.655 71.393 1.00 90.62 175 ASP A O 1
ATOM 1430 N N . TRP A 1 176 ? -57.515 -10.583 70.768 1.00 88.69 176 TRP A N 1
ATOM 1431 C CA . TRP A 1 176 ? -56.660 -10.034 69.720 1.00 88.69 176 TRP A CA 1
ATOM 1432 C C . TRP A 1 176 ? -57.430 -9.549 68.480 1.00 88.69 176 TRP A C 1
ATOM 1434 O O . TRP A 1 176 ? -56.987 -8.610 67.810 1.00 88.69 176 TRP A O 1
ATOM 1444 N N . GLY A 1 177 ? -58.552 -10.197 68.153 1.00 84.81 177 GLY A N 1
ATOM 1445 C CA . GLY A 1 177 ? -59.390 -9.886 66.993 1.00 84.81 177 GLY A CA 1
ATOM 1446 C C . GLY A 1 177 ? -60.308 -8.687 67.218 1.00 84.81 177 GLY A C 1
ATOM 1447 O O . GLY A 1 177 ? -60.633 -7.986 66.268 1.00 84.81 177 GLY A O 1
ATOM 1448 N N . SER A 1 178 ? -60.671 -8.404 68.472 1.00 82.50 178 SER A N 1
ATOM 1449 C CA . SER A 1 178 ? -61.505 -7.248 68.831 1.00 82.50 178 SER A CA 1
ATOM 1450 C C . SER A 1 178 ? -60.717 -5.941 69.001 1.00 82.50 178 SER A C 1
ATOM 1452 O O . SER A 1 178 ? -61.302 -4.893 69.264 1.00 82.50 178 SER A O 1
ATOM 1454 N N . LEU A 1 179 ? -59.386 -5.990 68.911 1.00 71.81 179 LEU A N 1
ATOM 1455 C CA . LEU A 1 179 ? -58.517 -4.815 68.919 1.00 71.81 179 LEU A CA 1
ATOM 1456 C C . LEU A 1 179 ? -58.199 -4.422 67.475 1.00 71.81 179 LEU A C 1
ATOM 1458 O O . LEU A 1 179 ? -57.272 -5.017 66.956 1.00 71.81 179 LEU A O 1
ATOM 1462 N N . PHE A 1 180 ? -58.919 -3.468 66.872 1.00 61.94 180 PHE A N 1
ATOM 1463 C CA . PHE A 1 180 ? -58.705 -2.878 65.526 1.00 61.94 180 PHE A CA 1
ATOM 1464 C C . PHE A 1 180 ? -58.206 -3.811 64.397 1.00 61.94 180 PHE A C 1
ATOM 1466 O O . PHE A 1 180 ? -57.053 -4.321 64.434 1.00 61.94 180 PHE A O 1
#

Foldseek 3Di:
DDDDDDDDDDDDDPPVVPPPPPPDPPADPVLVVQCVVPVPPRDGPVRVVVVVVVVVVVVVVVVVVVVVVVVVVVVVVVVVVVVVVVVVVVVVVVVVVVVVVVVVVVVVVVVVVVVVVVVVVVVVVVVVVVVVVVVVCVVPVPPWDWFADPPPGHTDTDPDDAQFDADPPVRDTDGNVPRD

pLDDT: mean 84.72, std 17.8, range [33.66, 98.56]

Mean predicted aligned error: 15.55 Å

Nearest PDB structures (foldseek):
  7yuj-assembly1_A  TM=8.745E-01  e=2.738E-01  Homo sapiens
  6sc7-assembly1_A  TM=7.470E-01  e=5.521E-01  Homo sapiens
  6sc9-assembly1_A  TM=7.496E-01  e=8.408E-01  Homo sapiens

Radius of gyration: 68.76 Å; Cα contacts (8 Å, |Δi|>4): 58; chains: 1; bounding box: 142×45×167 Å

Solvent-accessible surface area (backbone atoms only — not comparable to full-atom values): 10882 Å² total; per-residue (Å²): 134,89,84,89,88,87,89,87,79,91,73,95,68,82,76,70,74,73,70,74,74,64,93,53,89,90,49,53,72,71,55,47,55,48,32,74,75,38,71,90,77,54,72,52,70,70,54,53,51,50,52,50,49,55,49,50,52,52,53,52,52,53,50,50,50,52,50,55,50,49,52,52,52,50,51,51,49,52,52,51,50,50,51,51,55,50,51,51,53,53,53,50,52,54,48,55,52,51,53,50,52,52,51,52,50,51,50,52,53,50,50,52,50,51,52,51,50,51,50,50,52,52,50,51,51,52,50,51,51,51,50,50,52,51,48,53,46,57,68,57,74,60,73,43,64,70,48,57,39,93,84,80,56,51,78,42,68,52,90,67,88,73,46,79,41,74,39,92,85,82,68,50,72,47,55,57,78,80,53,129

Sequence (180 aa):
MAATHGRFGTNTGTNESIRLESWHDEYTCDEYDSFLVDPLNFRSEAQIAREAAEAADRAMDDLRRQIEDAERQFGYEILASRQRAEALRLAELARIERERKEALERARREEARRQAEERRKLEARKKAEEDATRAAFTNRAFRNPVKPCPKCKRPIEKRGGCNHMYCPLCKTSFDWGSLF